Protein AF-A0AAC8T841-F1 (afdb_monomer_lite)

Foldseek 3Di:
DLCLLQLLVLHDPPDDDPVSVCLQAADDPVVCVVVVCLVVCLVPAQDLNRHHHDDVSSVVSVVVVVVVLCQDQNDCHVQNHQVQWQQQDVVRDTDRPNVLLVVPPPDVLSVLLNVQLSVQLSLLCSQPNSVVSSLLSLLSNLLSCVVQQVDLDGDNVNVSCLQRVDPPDDCVVVVLSQNLNVQSVPDNDPCSNNVGDGDDDPGPNPRDDPSCCSNNVVSNVD

Secondary structure (DSSP, 8-state):
-HHHHHHTTT---SS--GGGGGGG----HHHHHH-HHHHHHHTT---TTPPPSSHHHHHHHHHHHHHHHHHHHSTT-SSSSSSSEE---TT---EEHHHHHHHTTTSHHHHHHHHHHHHHHHHHHHHHTTTTHHHHHHHHHHHHHHHHHH-SS--HHHHHHHHH--TTSS-GGGTTS--HHHHHHH-SSHHHHHT---PPP---GGGS-TTTHHHHHHHHH-

Organism: NCBI:txid386891

pLDDT: mean 80.31, std 15.2, range [37.94, 97.62]

InterPro domains:
  IPR057156 Domain of unknown function DUF7834 [PF25202] (2-204)

Structure (mmCIF, N/CA/C/O backbone):
data_AF-A0AAC8T841-F1
#
_entry.id   AF-A0AAC8T841-F1
#
loop_
_atom_site.group_PDB
_atom_site.id
_atom_site.type_symbol
_atom_site.label_atom_id
_atom_site.label_alt_id
_atom_site.label_comp_id
_atom_site.label_asym_id
_atom_site.label_entity_id
_atom_site.label_seq_id
_atom_site.pdbx_PDB_ins_code
_atom_site.Cartn_x
_atom_site.Cartn_y
_atom_site.Cartn_z
_atom_site.occupancy
_atom_site.B_iso_or_equiv
_atom_site.auth_seq_id
_atom_site.auth_comp_id
_atom_site.auth_asym_id
_atom_site.auth_atom_id
_atom_site.pdbx_PDB_model_num
ATOM 1 N N . MET A 1 1 ? 3.942 4.896 -5.739 1.00 84.81 1 MET A N 1
ATOM 2 C CA . MET A 1 1 ? 5.222 4.689 -6.456 1.00 84.81 1 MET A CA 1
ATOM 3 C C . MET A 1 1 ? 6.450 5.171 -5.669 1.00 84.81 1 MET A C 1
ATOM 5 O O . MET A 1 1 ? 7.167 4.314 -5.179 1.00 84.81 1 MET A O 1
ATOM 9 N N . TYR A 1 2 ? 6.692 6.481 -5.467 1.00 91.19 2 TYR A N 1
ATOM 10 C CA . TYR A 1 2 ? 7.909 6.987 -4.777 1.00 91.19 2 TYR A CA 1
ATOM 11 C C . TYR A 1 2 ? 8.203 6.310 -3.423 1.00 91.19 2 TYR A C 1
ATOM 13 O O . TYR A 1 2 ? 9.274 5.741 -3.231 1.00 91.19 2 TYR A O 1
ATOM 21 N N . ARG A 1 3 ? 7.220 6.324 -2.514 1.00 92.44 3 ARG A N 1
ATOM 22 C CA . ARG A 1 3 ? 7.332 5.714 -1.179 1.00 92.44 3 ARG A CA 1
ATOM 23 C C . ARG A 1 3 ? 7.671 4.233 -1.252 1.00 92.44 3 ARG A C 1
ATOM 25 O O . ARG A 1 3 ? 8.647 3.817 -0.658 1.00 92.44 3 ARG A O 1
ATOM 32 N N . HIS A 1 4 ? 6.945 3.473 -2.071 1.00 92.12 4 HIS A N 1
ATOM 33 C CA . HIS A 1 4 ? 7.201 2.048 -2.284 1.00 92.12 4 HIS A CA 1
ATOM 34 C C . HIS A 1 4 ? 8.647 1.764 -2.747 1.00 92.12 4 HIS A C 1
ATOM 36 O O . HIS A 1 4 ? 9.317 0.899 -2.187 1.00 92.12 4 HIS A O 1
ATOM 42 N N . ARG A 1 5 ? 9.167 2.540 -3.713 1.00 89.88 5 ARG A N 1
ATOM 43 C CA . ARG A 1 5 ? 10.552 2.417 -4.211 1.00 89.88 5 ARG A CA 1
ATOM 44 C C . ARG A 1 5 ? 11.608 2.646 -3.129 1.00 89.88 5 ARG A C 1
ATOM 46 O O . ARG A 1 5 ? 12.599 1.922 -3.077 1.00 89.88 5 ARG A O 1
ATOM 53 N N . ARG A 1 6 ? 11.408 3.659 -2.285 1.00 90.38 6 ARG A N 1
ATOM 54 C CA . ARG A 1 6 ? 12.302 3.987 -1.164 1.00 90.38 6 ARG A CA 1
ATOM 55 C C . ARG A 1 6 ? 12.182 2.959 -0.039 1.00 90.38 6 ARG A C 1
ATOM 57 O O . ARG A 1 6 ? 13.195 2.476 0.455 1.00 90.38 6 ARG A O 1
ATOM 64 N N . TRP A 1 7 ? 10.958 2.566 0.303 1.00 89.25 7 TRP A N 1
ATOM 65 C CA . TRP A 1 7 ? 10.676 1.639 1.393 1.00 89.25 7 TRP A CA 1
ATOM 66 C C . TRP A 1 7 ? 11.181 0.219 1.126 1.00 89.25 7 TRP A C 1
ATOM 68 O O . TRP A 1 7 ? 11.721 -0.396 2.040 1.00 89.25 7 TRP A O 1
ATOM 78 N N . LYS A 1 8 ? 11.153 -0.273 -0.125 1.00 84.75 8 LYS A N 1
ATOM 79 C CA . LYS A 1 8 ? 11.843 -1.530 -0.501 1.00 84.75 8 LYS A CA 1
ATOM 80 C C . LYS A 1 8 ? 13.354 -1.502 -0.232 1.00 84.75 8 LYS A C 1
ATOM 82 O O . LYS A 1 8 ? 13.965 -2.558 -0.132 1.00 84.75 8 LYS A O 1
ATOM 87 N N . LYS A 1 9 ? 13.956 -0.312 -0.142 1.00 84.81 9 LYS A N 1
ATOM 88 C CA . LYS A 1 9 ? 15.378 -0.098 0.163 1.00 84.81 9 LYS A CA 1
ATOM 89 C C . LYS A 1 9 ? 15.610 0.350 1.612 1.00 84.81 9 LYS A C 1
ATOM 91 O O . LYS A 1 9 ? 16.715 0.783 1.918 1.00 84.81 9 LYS A O 1
ATOM 96 N N . PHE A 1 10 ? 14.585 0.293 2.470 1.00 85.25 10 PHE A N 1
ATOM 97 C CA . PHE A 1 10 ? 14.622 0.786 3.853 1.00 85.25 10 PHE A CA 1
ATOM 98 C C . PHE A 1 10 ? 15.008 2.273 3.959 1.00 85.25 10 PHE A C 1
ATOM 100 O O . PHE A 1 10 ? 15.751 2.686 4.844 1.00 85.25 10 PHE A O 1
ATOM 107 N N . GLN A 1 11 ? 14.524 3.097 3.024 1.00 87.62 11 GLN A N 1
ATOM 108 C CA . GLN A 1 11 ? 14.819 4.530 2.974 1.00 87.62 11 GLN A CA 1
ATOM 109 C C . GLN A 1 11 ? 13.579 5.376 3.276 1.00 87.62 11 GLN A C 1
ATOM 111 O O . GLN A 1 11 ? 12.503 5.118 2.740 1.00 87.62 11 GLN A O 1
ATOM 116 N N . HIS A 1 12 ? 13.757 6.458 4.037 1.00 90.19 12 HIS A N 1
ATOM 117 C CA . HIS A 1 12 ? 12.692 7.416 4.354 1.00 90.19 12 HIS A CA 1
ATOM 118 C C . HIS A 1 12 ? 12.122 8.125 3.111 1.00 90.19 12 HIS A C 1
ATOM 120 O O . HIS A 1 12 ? 12.853 8.475 2.182 1.00 90.19 12 HIS A O 1
ATOM 126 N N . ALA A 1 13 ? 10.818 8.375 3.082 1.00 91.75 13 ALA A N 1
ATOM 127 C CA . ALA A 1 13 ? 10.073 8.845 1.916 1.00 91.75 13 ALA A CA 1
ATOM 128 C C . ALA A 1 13 ? 8.878 9.746 2.278 1.00 91.75 13 ALA A C 1
ATOM 130 O O . ALA A 1 13 ? 7.857 9.755 1.581 1.00 91.75 13 ALA A O 1
ATOM 131 N N . GLU A 1 14 ? 8.992 10.519 3.362 1.00 90.31 14 GLU A N 1
ATOM 132 C CA . GLU A 1 14 ? 7.956 11.476 3.773 1.00 90.31 14 GLU A CA 1
ATOM 133 C C . GLU A 1 14 ? 7.646 12.486 2.674 1.00 90.31 14 GLU A C 1
ATOM 135 O O . GLU A 1 14 ? 6.496 12.613 2.230 1.00 90.31 14 GLU A O 1
ATOM 140 N N . LYS A 1 15 ? 8.699 13.143 2.189 1.00 89.62 15 LYS A N 1
ATOM 141 C CA . LYS A 1 15 ? 8.637 14.155 1.140 1.00 89.62 15 LYS A CA 1
ATOM 142 C C . LYS A 1 15 ? 9.450 13.706 -0.063 1.00 89.62 15 LYS A C 1
ATOM 144 O O . LYS A 1 15 ? 10.473 13.035 0.073 1.00 89.62 15 LYS A O 1
ATOM 149 N N . PHE A 1 16 ? 8.963 14.078 -1.238 1.00 88.06 16 PHE A N 1
ATOM 150 C CA . PHE A 1 16 ? 9.719 13.981 -2.475 1.00 88.06 16 PHE A CA 1
ATOM 151 C C . PHE A 1 16 ? 10.410 15.325 -2.707 1.00 88.06 16 PHE A C 1
ATOM 153 O O . PHE A 1 16 ? 9.735 16.333 -2.914 1.00 88.06 16 PHE A O 1
ATOM 160 N N . ILE A 1 17 ? 11.738 15.344 -2.613 1.00 88.50 17 ILE A N 1
ATOM 161 C CA . ILE A 1 17 ? 12.581 16.523 -2.852 1.00 88.50 17 ILE A CA 1
ATOM 162 C C . ILE A 1 17 ? 13.502 16.291 -4.056 1.00 88.50 17 ILE A C 1
ATOM 164 O O . ILE A 1 17 ? 13.600 15.175 -4.564 1.00 88.50 17 ILE A O 1
ATOM 168 N N . LYS A 1 18 ? 14.196 17.344 -4.508 1.00 86.25 18 LYS A N 1
ATOM 169 C CA . LYS A 1 18 ? 15.087 17.305 -5.681 1.00 86.25 18 LYS A CA 1
ATOM 170 C C . LYS A 1 18 ? 16.116 16.168 -5.611 1.00 86.25 18 LYS A C 1
ATOM 172 O O . LYS A 1 18 ? 16.312 15.464 -6.596 1.00 86.25 18 LYS A O 1
ATOM 177 N N . ASP A 1 19 ? 16.682 15.910 -4.437 1.00 85.31 19 ASP A N 1
ATOM 178 C CA . ASP A 1 19 ? 17.674 14.841 -4.238 1.00 85.31 19 ASP A CA 1
ATOM 179 C C . ASP A 1 19 ? 17.088 13.431 -4.419 1.00 85.31 19 ASP A C 1
ATOM 181 O O . ASP A 1 19 ? 17.812 12.450 -4.577 1.00 85.31 19 ASP A O 1
ATOM 185 N N . ASN A 1 20 ? 15.760 13.299 -4.413 1.00 85.94 20 ASN A N 1
ATOM 186 C CA . ASN A 1 20 ? 15.080 12.024 -4.603 1.00 85.94 20 ASN A CA 1
ATOM 187 C C . ASN A 1 20 ? 14.750 11.725 -6.065 1.00 85.94 20 ASN A C 1
ATOM 189 O O . ASN A 1 20 ? 14.265 10.622 -6.333 1.00 85.94 20 ASN A O 1
ATOM 193 N N . ILE A 1 21 ? 15.026 12.641 -7.003 1.00 83.69 21 ILE A N 1
ATOM 194 C CA . ILE A 1 21 ? 14.803 12.427 -8.443 1.00 83.69 21 ILE A CA 1
ATOM 195 C C . ILE A 1 21 ? 15.512 11.150 -8.908 1.00 83.69 21 ILE A C 1
ATOM 197 O O . ILE A 1 21 ? 14.926 10.357 -9.641 1.00 83.69 21 ILE A O 1
ATOM 201 N N . ASN A 1 22 ? 16.699 10.866 -8.365 1.00 82.56 22 ASN A N 1
ATOM 202 C CA . ASN A 1 22 ? 17.483 9.669 -8.681 1.00 82.56 22 ASN A CA 1
ATOM 203 C C . ASN A 1 22 ? 16.786 8.347 -8.285 1.00 82.56 22 ASN A C 1
ATOM 205 O O . ASN A 1 22 ? 17.164 7.280 -8.758 1.00 82.56 22 ASN A O 1
ATOM 209 N N . THR A 1 23 ? 15.724 8.387 -7.468 1.00 83.62 23 THR A N 1
ATOM 210 C CA . THR A 1 23 ? 14.851 7.218 -7.205 1.00 83.62 23 THR A CA 1
ATOM 211 C C . THR A 1 23 ? 14.163 6.722 -8.482 1.00 83.62 23 THR A C 1
ATOM 213 O O . THR A 1 23 ? 13.758 5.564 -8.569 1.00 83.62 23 THR A O 1
ATOM 216 N N . PHE A 1 24 ? 14.027 7.617 -9.457 1.00 82.00 24 PHE A N 1
ATOM 217 C CA . PHE A 1 24 ? 13.469 7.409 -10.781 1.00 82.00 24 PHE A CA 1
ATOM 218 C C . PHE A 1 24 ? 14.553 7.688 -11.833 1.00 82.00 24 PHE A C 1
ATOM 220 O O . PHE A 1 24 ? 14.288 8.327 -12.839 1.00 82.00 24 PHE A O 1
ATOM 227 N N . GLN A 1 25 ? 15.805 7.308 -11.598 1.00 79.69 25 GLN A N 1
ATOM 228 C CA . GLN A 1 25 ? 16.779 7.277 -12.687 1.00 79.69 25 GLN A CA 1
ATOM 229 C C . GLN A 1 25 ? 16.841 5.874 -13.269 1.00 79.69 25 GLN A C 1
ATOM 231 O O . GLN A 1 25 ? 16.824 4.881 -12.535 1.00 79.69 25 GLN A O 1
ATOM 236 N N . GLY A 1 26 ? 16.861 5.824 -14.598 1.00 76.56 26 GLY A N 1
ATOM 237 C CA . GLY A 1 26 ? 17.089 4.598 -15.338 1.00 76.56 26 GLY A CA 1
ATOM 238 C C . GLY A 1 26 ? 18.569 4.243 -15.424 1.00 76.56 26 GLY A C 1
ATOM 239 O O . GLY A 1 26 ? 19.416 4.929 -14.853 1.00 76.56 26 GLY A O 1
ATOM 240 N N . LEU A 1 27 ? 18.877 3.169 -16.145 1.00 78.12 27 LEU A N 1
ATOM 241 C CA . LEU A 1 27 ? 20.258 2.767 -16.408 1.00 78.12 27 LEU A CA 1
ATOM 242 C C . LEU A 1 27 ? 20.878 3.591 -17.539 1.00 78.12 27 LEU A C 1
ATOM 244 O O . LEU A 1 27 ? 20.276 3.753 -18.601 1.00 78.12 27 LEU A O 1
ATOM 248 N N . ASN A 1 28 ? 22.122 4.033 -17.373 1.00 77.69 28 ASN A N 1
ATOM 249 C CA . ASN A 1 28 ? 22.871 4.616 -18.485 1.00 77.69 28 ASN A CA 1
ATOM 250 C C . ASN A 1 28 ? 23.290 3.541 -19.517 1.00 77.69 28 ASN A C 1
ATOM 252 O O . ASN A 1 28 ? 23.233 2.340 -19.248 1.00 77.69 28 ASN A O 1
ATOM 256 N N . LYS A 1 29 ? 23.731 3.963 -20.712 1.00 76.94 29 LYS A N 1
ATOM 257 C CA . LYS A 1 29 ? 24.060 3.048 -21.826 1.00 76.94 29 LYS A CA 1
ATOM 258 C C . LYS A 1 29 ? 25.116 1.992 -21.480 1.00 76.94 29 LYS A C 1
ATOM 260 O O . LYS A 1 29 ? 25.068 0.894 -22.029 1.00 76.94 29 LYS A O 1
ATOM 265 N N . ASP A 1 30 ? 26.064 2.308 -20.603 1.00 79.69 30 ASP A N 1
ATOM 266 C CA . ASP A 1 30 ? 27.104 1.362 -20.196 1.00 79.69 30 ASP A CA 1
ATOM 267 C C . ASP A 1 30 ? 26.605 0.405 -19.111 1.00 79.69 30 ASP A C 1
ATOM 269 O O . ASP A 1 30 ? 26.895 -0.789 -19.164 1.00 79.69 30 ASP A O 1
ATOM 273 N N . GLU A 1 31 ? 25.767 0.877 -18.187 1.00 78.81 31 GLU A N 1
ATOM 274 C CA . GLU A 1 31 ? 25.098 0.024 -17.204 1.00 78.81 31 GLU A CA 1
ATOM 275 C C . GLU A 1 31 ? 24.141 -0.966 -17.870 1.00 78.81 31 GLU A C 1
ATOM 277 O O . GLU A 1 31 ? 24.093 -2.126 -17.472 1.00 78.81 31 GLU A O 1
ATOM 282 N N . GLN A 1 32 ? 23.415 -0.553 -18.912 1.00 77.12 32 GLN A N 1
ATOM 283 C CA . GLN A 1 32 ? 22.502 -1.434 -19.649 1.00 77.12 32 GLN A CA 1
ATOM 284 C C . GLN A 1 32 ? 23.208 -2.692 -20.182 1.00 77.12 32 GLN A C 1
ATOM 286 O O . GLN A 1 32 ? 22.630 -3.779 -20.130 1.00 77.12 32 GLN A O 1
ATOM 291 N N . LYS A 1 33 ? 24.480 -2.580 -20.600 1.00 79.44 33 LYS A N 1
ATOM 292 C CA . LYS A 1 33 ? 25.299 -3.723 -21.051 1.00 79.44 33 LYS A CA 1
ATOM 293 C C . LYS A 1 33 ? 25.536 -4.750 -19.941 1.00 79.44 33 LYS A C 1
ATOM 295 O O . LYS A 1 33 ? 25.599 -5.942 -20.220 1.00 79.44 33 LYS A O 1
ATOM 300 N N . ASN A 1 34 ? 25.628 -4.294 -18.692 1.00 81.00 34 ASN A N 1
ATOM 301 C CA . ASN A 1 34 ? 25.837 -5.148 -17.521 1.00 81.00 34 ASN A CA 1
ATOM 302 C C . ASN A 1 34 ? 24.540 -5.813 -17.030 1.00 81.00 34 ASN A C 1
ATOM 304 O O . ASN A 1 34 ? 24.594 -6.756 -16.243 1.00 81.00 34 ASN A O 1
ATOM 308 N N . TYR A 1 35 ? 23.375 -5.354 -17.500 1.00 74.75 35 TYR A N 1
ATOM 309 C CA . TYR A 1 35 ? 22.066 -5.888 -17.120 1.00 74.75 35 TYR A CA 1
ATOM 310 C C . TYR A 1 35 ? 21.234 -6.289 -18.352 1.00 74.75 35 TYR A C 1
ATOM 312 O O . TYR A 1 35 ? 20.111 -5.804 -18.516 1.00 74.75 35 TYR A O 1
ATOM 320 N N . PRO A 1 36 ? 21.724 -7.213 -19.204 1.00 68.19 36 PRO A N 1
ATOM 321 C CA . PRO A 1 36 ? 21.086 -7.538 -20.485 1.00 68.19 36 PRO A CA 1
ATOM 322 C C . PRO A 1 36 ? 19.657 -8.080 -20.321 1.00 68.19 36 PRO A C 1
ATOM 324 O O . PRO A 1 36 ? 18.777 -7.807 -21.132 1.00 68.19 36 PRO A O 1
ATOM 327 N N . ASN A 1 37 ? 19.383 -8.776 -19.214 1.00 70.62 37 ASN A N 1
ATOM 328 C CA . ASN A 1 37 ? 18.052 -9.305 -18.909 1.00 70.62 37 ASN A CA 1
ATOM 329 C C . ASN A 1 37 ? 17.078 -8.248 -18.361 1.00 70.62 37 ASN A C 1
ATOM 331 O O . ASN A 1 37 ? 15.888 -8.534 -18.244 1.00 70.62 37 ASN A O 1
ATOM 335 N N . ARG A 1 38 ? 17.535 -7.032 -18.021 1.00 68.75 38 ARG A N 1
ATOM 336 C CA . ARG A 1 38 ? 16.655 -5.981 -17.482 1.00 68.75 38 ARG A CA 1
ATOM 337 C C . ARG A 1 38 ? 15.743 -5.400 -18.561 1.00 68.75 38 ARG A C 1
ATOM 339 O O . ARG A 1 38 ? 14.580 -5.151 -18.269 1.00 68.75 38 ARG A O 1
ATOM 346 N N . ALA A 1 39 ? 16.225 -5.305 -19.801 1.00 61.38 39 ALA A N 1
ATOM 347 C CA . ALA A 1 39 ? 15.387 -4.962 -20.947 1.00 61.38 39 ALA A CA 1
ATOM 348 C C . ALA A 1 39 ? 14.284 -5.995 -21.192 1.00 61.38 39 ALA A C 1
ATOM 350 O O . ALA A 1 39 ? 13.117 -5.651 -21.359 1.00 61.38 39 ALA A O 1
ATOM 351 N N . LEU A 1 40 ? 14.647 -7.278 -21.116 1.00 57.72 40 LEU A N 1
ATOM 352 C CA . LEU A 1 40 ? 13.699 -8.381 -21.255 1.00 57.72 40 LEU A CA 1
ATOM 353 C C . LEU A 1 40 ? 12.682 -8.425 -20.099 1.00 57.72 40 LEU A C 1
ATOM 355 O O . LEU A 1 40 ? 11.522 -8.773 -20.307 1.00 57.72 40 LEU A O 1
ATOM 359 N N . GLY A 1 41 ? 13.121 -8.075 -18.885 1.00 59.56 41 GLY A N 1
ATOM 360 C CA . GLY A 1 41 ? 12.292 -8.013 -17.684 1.00 59.56 41 GLY A CA 1
ATOM 361 C C . GLY A 1 41 ? 11.254 -6.893 -17.727 1.00 59.56 41 GLY A C 1
ATOM 362 O O . GLY A 1 41 ? 10.097 -7.148 -17.405 1.00 59.56 41 GLY A O 1
ATOM 363 N N . GLN A 1 42 ? 11.629 -5.699 -18.200 1.00 60.88 42 GLN A N 1
ATOM 364 C CA . GLN A 1 42 ? 10.711 -4.561 -18.346 1.00 60.88 42 GLN A CA 1
ATOM 365 C C . GLN A 1 42 ? 9.569 -4.850 -19.333 1.00 60.88 42 GLN A C 1
ATOM 367 O O . GLN A 1 42 ? 8.454 -4.386 -19.130 1.00 60.88 42 GLN A O 1
ATOM 372 N N . ALA A 1 43 ? 9.818 -5.674 -20.354 1.00 52.91 43 ALA A N 1
ATOM 373 C CA . ALA A 1 43 ? 8.801 -6.086 -21.320 1.00 52.91 43 ALA A CA 1
ATOM 374 C C . ALA A 1 43 ? 7.856 -7.200 -20.816 1.00 52.91 43 ALA A C 1
ATOM 376 O O . ALA A 1 43 ? 6.859 -7.488 -21.476 1.00 52.91 43 ALA A O 1
ATOM 377 N N . ARG A 1 44 ? 8.179 -7.883 -19.705 1.00 54.12 44 ARG A N 1
ATOM 378 C CA . ARG A 1 44 ? 7.482 -9.117 -19.277 1.00 54.12 44 ARG A CA 1
ATOM 379 C C . ARG A 1 44 ? 6.920 -9.094 -17.858 1.00 54.12 44 ARG A C 1
ATOM 381 O O . ARG A 1 44 ? 6.035 -9.897 -17.573 1.00 54.12 44 ARG A O 1
ATOM 388 N N . TYR A 1 45 ? 7.417 -8.232 -16.975 1.00 62.66 45 TYR A N 1
ATOM 389 C CA . TYR A 1 45 ? 7.043 -8.225 -15.562 1.00 62.66 45 TYR A CA 1
ATOM 390 C C . TYR A 1 45 ? 6.698 -6.817 -15.094 1.00 62.66 45 TYR A C 1
ATOM 392 O O . TYR A 1 45 ? 7.491 -5.895 -15.261 1.00 62.66 45 TYR A O 1
ATOM 400 N N . ASN A 1 46 ? 5.549 -6.673 -14.440 1.00 67.81 46 ASN A N 1
ATOM 401 C CA . ASN A 1 46 ? 5.204 -5.457 -13.719 1.00 67.81 46 ASN A CA 1
ATOM 402 C C . ASN A 1 46 ? 5.855 -5.519 -12.324 1.00 67.81 46 ASN A C 1
ATOM 404 O O . ASN A 1 46 ? 5.628 -6.463 -11.571 1.00 67.81 46 ASN A O 1
ATOM 408 N N . ASP A 1 47 ? 6.726 -4.555 -12.010 1.00 79.25 47 ASP A N 1
ATOM 409 C CA . ASP A 1 47 ? 7.207 -4.288 -10.645 1.00 79.25 47 ASP A CA 1
ATOM 410 C C . ASP A 1 47 ? 7.190 -2.771 -10.429 1.00 79.25 47 ASP A C 1
ATOM 412 O O . ASP A 1 47 ? 7.930 -2.013 -11.067 1.00 79.25 47 ASP A O 1
ATOM 416 N N . MET A 1 48 ? 6.373 -2.309 -9.488 1.00 84.50 48 MET A N 1
ATOM 417 C CA . MET A 1 48 ? 6.212 -0.893 -9.152 1.00 84.50 48 MET A CA 1
ATOM 418 C C . MET A 1 48 ? 7.517 -0.260 -8.644 1.00 84.50 48 MET A C 1
ATOM 420 O O . MET A 1 48 ? 7.651 0.964 -8.563 1.00 84.50 48 MET A O 1
ATOM 424 N N . ALA A 1 49 ? 8.510 -1.064 -8.272 1.00 82.88 49 ALA A N 1
ATOM 425 C CA . ALA A 1 49 ? 9.835 -0.586 -7.912 1.00 82.88 49 ALA A CA 1
ATOM 426 C C . ALA A 1 49 ? 10.917 -0.840 -8.965 1.00 82.88 49 ALA A C 1
ATOM 428 O O . ALA A 1 49 ? 12.088 -0.576 -8.681 1.00 82.88 49 ALA A O 1
ATOM 429 N N . MET A 1 50 ? 10.556 -1.292 -10.165 1.00 78.75 50 MET A N 1
ATOM 430 C CA . MET A 1 50 ? 11.512 -1.565 -11.234 1.00 78.75 50 MET A CA 1
ATOM 431 C C . MET A 1 50 ? 12.319 -0.316 -11.609 1.00 78.75 50 MET A C 1
ATOM 433 O O . MET A 1 50 ? 11.790 0.801 -11.642 1.00 78.75 50 MET A O 1
ATOM 437 N N . THR A 1 51 ? 13.601 -0.516 -11.908 1.00 75.81 51 THR A N 1
ATOM 438 C CA . THR A 1 51 ? 14.453 0.475 -12.575 1.00 75.81 51 THR A CA 1
ATOM 439 C C . THR A 1 51 ? 14.207 0.399 -14.076 1.00 75.81 51 THR A C 1
ATOM 441 O O . THR A 1 51 ? 14.365 -0.670 -14.658 1.00 75.81 51 THR A O 1
ATOM 444 N N . PHE A 1 52 ? 13.848 1.522 -14.690 1.00 76.50 52 PHE A N 1
ATOM 445 C CA . PHE A 1 52 ? 13.634 1.622 -16.134 1.00 76.50 52 PHE A CA 1
ATOM 446 C C . PHE A 1 52 ? 14.951 1.805 -16.895 1.00 76.50 52 PHE A C 1
ATOM 448 O O . PHE A 1 52 ? 15.995 2.104 -16.315 1.00 76.50 52 PHE A O 1
ATOM 455 N N . ILE A 1 53 ? 14.915 1.588 -18.203 1.00 71.88 53 ILE A N 1
ATOM 456 C CA . ILE A 1 53 ? 16.089 1.699 -19.075 1.00 71.88 53 ILE A CA 1
ATOM 457 C C . ILE A 1 53 ? 16.342 3.152 -19.479 1.00 71.88 53 ILE A C 1
ATOM 459 O O . ILE A 1 53 ? 17.480 3.604 -19.435 1.00 71.88 53 ILE A O 1
ATOM 463 N N . ASP A 1 54 ? 15.293 3.892 -19.833 1.00 74.19 54 ASP A N 1
ATOM 464 C CA . ASP A 1 54 ? 15.380 5.233 -20.408 1.00 74.19 54 ASP A CA 1
ATOM 465 C C . ASP A 1 54 ? 14.182 6.123 -20.017 1.00 74.19 54 ASP A C 1
ATOM 467 O O . ASP A 1 54 ? 13.371 5.779 -19.152 1.00 74.19 54 ASP A O 1
ATOM 471 N N . GLY A 1 55 ? 14.118 7.319 -20.613 1.00 77.94 55 GLY A N 1
ATOM 472 C CA . GLY A 1 55 ? 13.053 8.290 -20.365 1.00 77.94 55 GLY A CA 1
ATOM 473 C C . GLY A 1 55 ? 11.692 7.856 -20.908 1.00 77.94 55 GLY A C 1
ATOM 474 O O . GLY A 1 55 ? 10.688 8.066 -20.231 1.00 77.94 55 GLY A O 1
ATOM 475 N N . ASP A 1 56 ? 11.644 7.210 -22.071 1.00 80.31 56 ASP A N 1
ATOM 476 C CA . ASP A 1 56 ? 10.384 6.740 -22.658 1.00 80.31 56 ASP A CA 1
ATOM 477 C C . ASP A 1 56 ? 9.759 5.654 -21.773 1.00 80.31 56 ASP A C 1
ATOM 479 O O . ASP A 1 56 ? 8.599 5.768 -21.365 1.00 80.31 56 ASP A O 1
ATOM 483 N N . GLY A 1 57 ? 10.573 4.699 -21.313 1.00 79.38 57 GLY A N 1
ATOM 484 C CA . GLY A 1 57 ? 10.155 3.688 -20.349 1.00 79.38 57 GLY A CA 1
ATOM 485 C C . GLY A 1 57 ? 9.684 4.271 -19.011 1.00 79.38 57 GLY A C 1
ATOM 486 O O . GLY A 1 57 ? 8.816 3.685 -18.364 1.00 79.38 57 GLY A O 1
ATOM 487 N N . PHE A 1 58 ? 10.195 5.434 -18.585 1.00 82.50 58 PHE A N 1
ATOM 488 C CA . PHE A 1 58 ? 9.663 6.140 -17.414 1.00 82.50 58 PHE A CA 1
ATOM 489 C C . PHE A 1 58 ? 8.241 6.656 -17.647 1.00 82.50 58 PHE A C 1
ATOM 491 O O . PHE A 1 58 ? 7.384 6.475 -16.778 1.00 82.50 58 PHE A O 1
ATOM 498 N N . PHE A 1 59 ? 7.975 7.303 -18.783 1.00 84.19 59 PHE A N 1
ATOM 499 C CA . PHE A 1 59 ? 6.650 7.856 -19.063 1.00 84.19 59 PHE A CA 1
ATOM 500 C C . PHE A 1 59 ? 5.609 6.760 -19.281 1.00 84.19 59 PHE A C 1
ATOM 502 O O . PHE A 1 59 ? 4.516 6.863 -18.722 1.00 84.19 59 PHE A O 1
ATOM 509 N N . GLU A 1 60 ? 5.963 5.685 -19.988 1.00 84.12 60 GLU A N 1
ATOM 510 C CA . GLU A 1 60 ? 5.116 4.493 -20.119 1.00 84.12 60 GLU A CA 1
ATOM 511 C C . GLU A 1 60 ? 4.797 3.884 -18.751 1.00 84.12 60 GLU A C 1
ATOM 513 O O . GLU A 1 60 ? 3.635 3.636 -18.433 1.00 84.12 60 GLU A O 1
ATOM 518 N N . TYR A 1 61 ? 5.813 3.733 -17.896 1.00 84.75 61 TYR A N 1
ATOM 519 C CA . TYR A 1 61 ? 5.649 3.270 -16.520 1.00 84.75 61 TYR A CA 1
ATOM 520 C C . TYR A 1 61 ? 4.685 4.171 -15.723 1.00 84.75 61 TYR A C 1
ATOM 522 O O . TYR A 1 61 ? 3.776 3.675 -15.053 1.00 84.75 61 TYR A O 1
ATOM 530 N N . ILE A 1 62 ? 4.846 5.499 -15.783 1.00 87.12 62 ILE A N 1
ATOM 531 C CA . ILE A 1 62 ? 3.961 6.437 -15.071 1.00 87.12 62 ILE A CA 1
ATOM 532 C C . ILE A 1 62 ? 2.530 6.345 -15.601 1.00 87.12 62 ILE A C 1
ATOM 534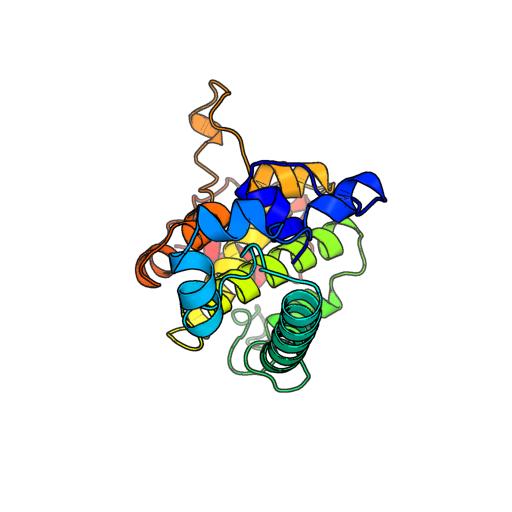 O O . ILE A 1 62 ? 1.592 6.333 -14.800 1.00 87.12 62 ILE A O 1
ATOM 538 N N . PHE A 1 63 ? 2.364 6.271 -16.921 1.00 89.50 63 PHE A N 1
ATOM 539 C CA . PHE A 1 63 ? 1.061 6.140 -17.561 1.00 89.50 63 PHE A CA 1
ATOM 540 C C . PHE A 1 63 ? 0.365 4.842 -17.140 1.00 89.50 63 PHE A C 1
ATOM 542 O O . PHE A 1 63 ? -0.763 4.889 -16.650 1.00 89.50 63 PHE A O 1
ATOM 549 N N . TYR A 1 64 ? 1.071 3.713 -17.212 1.00 89.56 64 TYR A N 1
ATOM 550 C CA . TYR A 1 64 ? 0.562 2.405 -16.808 1.00 89.56 64 TYR A CA 1
ATOM 551 C C . TYR A 1 64 ? 0.046 2.408 -15.362 1.00 89.56 64 TYR A C 1
ATOM 553 O O . TYR A 1 64 ? -1.118 2.093 -15.113 1.00 89.56 64 TYR A O 1
ATOM 561 N N . TYR A 1 65 ? 0.867 2.837 -14.395 1.00 91.62 65 TYR A N 1
ATOM 562 C CA . TYR A 1 65 ? 0.453 2.832 -12.987 1.00 91.62 65 TYR A CA 1
ATOM 563 C C . TYR A 1 65 ? -0.596 3.897 -12.648 1.00 91.62 65 TYR A C 1
ATOM 565 O O . TYR A 1 65 ? -1.258 3.775 -11.616 1.00 91.62 65 TYR A O 1
ATOM 573 N N . ARG A 1 66 ? -0.763 4.930 -13.482 1.00 93.12 66 ARG A N 1
ATOM 574 C CA . ARG A 1 66 ? -1.888 5.864 -13.372 1.00 93.12 66 ARG A CA 1
ATOM 575 C C . ARG A 1 66 ? -3.190 5.192 -13.803 1.00 93.12 66 ARG A C 1
ATOM 577 O O . ARG A 1 66 ? -4.139 5.215 -13.031 1.00 93.12 66 ARG A O 1
ATOM 584 N N . CYS A 1 67 ? -3.214 4.548 -14.970 1.00 93.38 67 CYS A N 1
ATOM 585 C CA . CYS A 1 67 ? -4.383 3.793 -15.427 1.00 93.38 67 CYS A CA 1
ATOM 586 C C . CYS A 1 67 ? -4.763 2.692 -14.432 1.00 93.38 67 CYS A C 1
ATOM 588 O O . CYS A 1 67 ? -5.933 2.555 -14.086 1.00 93.38 67 CYS A O 1
ATOM 590 N N . LEU A 1 68 ? -3.770 1.971 -13.904 1.00 93.75 68 LEU A N 1
ATOM 591 C CA . LEU A 1 68 ? -4.001 0.941 -12.896 1.00 93.75 68 LEU A CA 1
ATOM 592 C C . LEU A 1 68 ? -4.584 1.512 -11.592 1.00 93.75 68 LEU A C 1
ATOM 594 O O . LEU A 1 68 ? -5.435 0.888 -10.962 1.00 93.75 68 LEU A O 1
ATOM 598 N N . TYR A 1 69 ? -4.137 2.698 -11.172 1.00 95.56 69 TYR A N 1
ATOM 599 C CA . TYR A 1 69 ? -4.711 3.369 -10.007 1.00 95.56 69 TYR A CA 1
ATOM 600 C C . TYR A 1 69 ? -6.199 3.675 -10.220 1.00 95.56 69 TYR A C 1
ATOM 602 O O . TYR A 1 69 ? -7.008 3.408 -9.332 1.00 95.56 69 TYR A O 1
ATOM 610 N N . ASP A 1 70 ? -6.567 4.183 -11.397 1.00 95.56 70 ASP A N 1
ATOM 611 C CA . ASP A 1 70 ? -7.960 4.488 -11.734 1.00 95.56 70 ASP A CA 1
ATOM 612 C C . ASP A 1 70 ? -8.812 3.203 -11.818 1.00 95.56 70 ASP A C 1
ATOM 614 O O . ASP A 1 70 ? -9.925 3.164 -11.294 1.00 95.56 70 ASP A O 1
ATOM 618 N N . GLU A 1 71 ? -8.267 2.118 -12.378 1.00 95.56 71 GLU A N 1
ATOM 619 C CA . GLU A 1 71 ? -8.918 0.798 -12.441 1.00 95.56 71 GLU A CA 1
ATOM 620 C C . GLU A 1 71 ? -9.151 0.174 -11.055 1.00 95.56 71 GLU A C 1
ATOM 622 O O . GLU A 1 71 ? -10.133 -0.545 -10.841 1.00 95.56 71 GLU A O 1
ATOM 627 N N . LEU A 1 72 ? -8.253 0.434 -10.104 1.00 97.06 72 LEU A N 1
ATOM 628 C CA . LEU A 1 72 ? -8.358 -0.090 -8.747 1.00 97.06 72 LEU A CA 1
ATOM 629 C C . LEU A 1 72 ? -9.245 0.761 -7.849 1.00 97.06 72 LEU A C 1
ATOM 631 O O . LEU A 1 72 ? -10.006 0.190 -7.071 1.00 97.06 72 LEU A O 1
ATOM 635 N N . PHE A 1 73 ? -9.137 2.088 -7.922 1.00 96.94 73 PHE A N 1
ATOM 636 C CA . PHE A 1 73 ? -9.694 2.997 -6.912 1.00 96.94 73 PHE A CA 1
ATOM 637 C C . PHE A 1 73 ? -10.671 4.044 -7.453 1.00 96.94 73 PHE A C 1
ATOM 639 O O . PHE A 1 73 ? -11.247 4.785 -6.652 1.00 96.94 73 PHE A O 1
ATOM 646 N N . GLY A 1 74 ? -10.899 4.107 -8.769 1.00 94.31 74 GLY A N 1
ATOM 647 C CA . GLY A 1 74 ? -11.941 4.944 -9.374 1.00 94.31 74 GLY A CA 1
ATOM 648 C C . GLY A 1 74 ? -13.347 4.597 -8.869 1.00 94.31 74 GLY A C 1
ATOM 649 O O . GLY A 1 74 ? -13.532 3.670 -8.082 1.00 94.31 74 GLY A O 1
ATOM 650 N N . ASP A 1 75 ? -14.376 5.325 -9.285 1.00 89.25 75 ASP A N 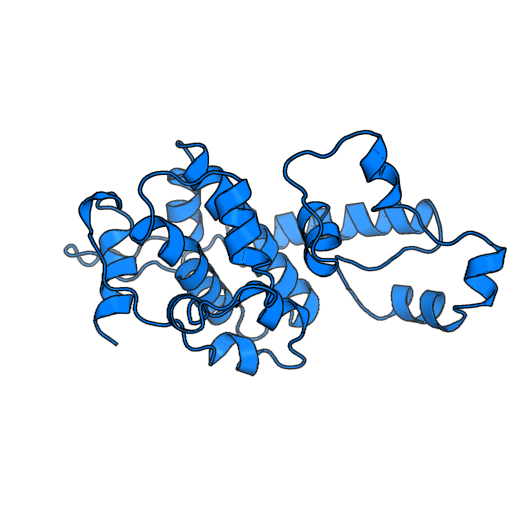1
ATOM 651 C CA . ASP A 1 75 ? -15.744 4.999 -8.866 1.00 89.25 75 ASP A CA 1
ATOM 652 C C . ASP A 1 75 ? -16.223 3.669 -9.466 1.00 89.25 75 ASP A C 1
ATOM 654 O O . ASP A 1 75 ? -16.033 3.411 -10.651 1.00 89.25 75 ASP A O 1
ATOM 658 N N . ASN A 1 76 ? -16.858 2.822 -8.644 1.00 87.12 76 ASN A N 1
ATOM 659 C CA . ASN A 1 76 ? -17.315 1.474 -9.020 1.00 87.12 76 ASN A CA 1
ATOM 660 C C . ASN A 1 76 ? -16.196 0.580 -9.592 1.00 87.12 76 ASN A C 1
ATOM 662 O O . ASN A 1 76 ? -16.423 -0.248 -10.473 1.00 87.12 76 ASN A O 1
ATOM 666 N N . SER A 1 77 ? -14.982 0.761 -9.077 1.00 94.62 77 SER A N 1
ATOM 667 C CA . SER A 1 77 ? -13.772 0.046 -9.483 1.00 94.62 77 SER A CA 1
ATOM 668 C C . SER A 1 77 ? -13.569 -1.258 -8.705 1.00 94.62 77 SER A C 1
ATOM 670 O O . SER A 1 77 ? -14.386 -1.653 -7.868 1.00 94.62 77 SER A O 1
ATOM 672 N N . LYS A 1 78 ? -12.447 -1.945 -8.949 1.00 95.81 78 LYS A N 1
ATOM 673 C CA . LYS A 1 78 ? -12.128 -3.241 -8.323 1.00 95.81 78 LYS A CA 1
ATOM 674 C C . LYS A 1 78 ? -12.025 -3.189 -6.796 1.00 95.81 78 LYS A C 1
ATOM 676 O O . LYS A 1 78 ? -12.334 -4.183 -6.140 1.00 95.81 78 LYS A O 1
ATOM 681 N N . VAL A 1 79 ? -11.610 -2.055 -6.226 1.00 96.31 79 VAL A N 1
ATOM 682 C CA . VAL A 1 79 ? -11.489 -1.865 -4.770 1.00 96.31 79 VAL A CA 1
ATOM 683 C C . VAL A 1 79 ? -12.608 -0.977 -4.226 1.00 96.31 79 VAL A C 1
ATOM 685 O O . VAL A 1 79 ? -13.114 -1.224 -3.130 1.00 96.31 79 VAL A O 1
ATOM 688 N N . ASN A 1 80 ? -13.021 0.044 -4.979 1.00 94.50 80 ASN A N 1
ATOM 689 C CA . ASN A 1 80 ? -14.098 0.957 -4.597 1.00 94.50 80 ASN A CA 1
ATOM 690 C C . ASN A 1 80 ? -15.453 0.466 -5.133 1.00 94.50 80 ASN A C 1
ATOM 692 O O . ASN A 1 80 ? -16.055 1.071 -6.020 1.00 94.50 80 ASN A O 1
ATOM 696 N N . ASN A 1 81 ? -15.928 -0.648 -4.577 1.00 90.75 81 ASN A N 1
ATOM 697 C CA . ASN A 1 81 ? -17.242 -1.221 -4.869 1.00 90.75 81 ASN A CA 1
ATOM 698 C C . ASN A 1 81 ? -17.936 -1.721 -3.593 1.00 90.75 81 ASN A C 1
ATOM 700 O O . ASN A 1 81 ? -17.363 -1.727 -2.503 1.00 90.75 81 ASN A O 1
ATOM 704 N N . SER A 1 82 ? -19.191 -2.139 -3.745 1.00 88.25 82 SER A N 1
ATOM 705 C CA . SER A 1 82 ? -20.049 -2.638 -2.669 1.00 88.25 82 SER A CA 1
ATOM 706 C C . SER A 1 82 ? -19.799 -4.093 -2.268 1.00 88.25 82 SER A C 1
ATOM 708 O O . SER A 1 82 ? -20.436 -4.551 -1.332 1.00 88.25 82 SER A O 1
ATOM 710 N N . ASN A 1 83 ? -18.920 -4.834 -2.948 1.00 87.75 83 ASN A N 1
ATOM 711 C CA . ASN A 1 83 ? -18.624 -6.227 -2.588 1.00 87.75 83 ASN A CA 1
ATOM 712 C C . ASN A 1 83 ? -17.578 -6.293 -1.466 1.00 87.75 83 ASN A C 1
ATOM 714 O O . ASN A 1 83 ? -17.613 -7.182 -0.619 1.00 87.75 83 ASN A O 1
ATOM 718 N N . ILE A 1 84 ? -16.665 -5.317 -1.413 1.00 90.62 84 ILE A N 1
ATOM 719 C CA . ILE A 1 84 ? -15.670 -5.207 -0.345 1.00 90.62 84 ILE A CA 1
ATOM 720 C C . ILE A 1 84 ? -16.231 -4.335 0.780 1.00 90.62 84 ILE A C 1
ATOM 722 O O . ILE A 1 84 ? -16.095 -3.113 0.767 1.00 90.62 84 ILE A O 1
ATOM 726 N N . CYS A 1 85 ? -16.835 -4.967 1.783 1.00 85.81 85 CYS A N 1
ATOM 727 C CA . CYS A 1 85 ? -17.493 -4.272 2.890 1.00 85.81 85 CYS A CA 1
ATOM 728 C C . CYS A 1 85 ? -16.698 -4.293 4.200 1.00 85.81 85 CYS A C 1
ATOM 730 O O . CYS A 1 85 ? -15.952 -5.227 4.508 1.00 85.81 85 CYS A O 1
ATOM 732 N N . MET A 1 86 ? -16.927 -3.277 5.027 1.00 76.56 86 MET A N 1
ATOM 733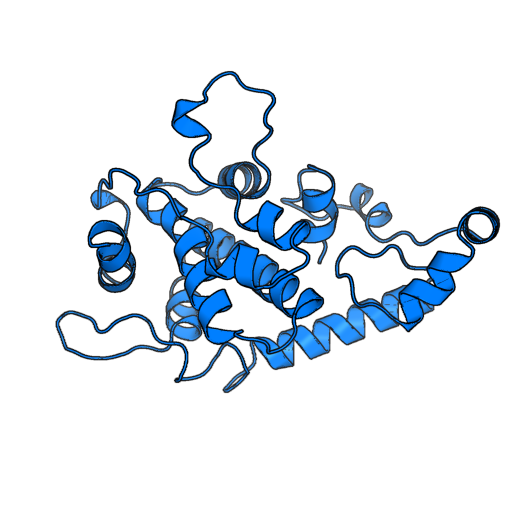 C CA . MET A 1 86 ? -16.705 -3.375 6.469 1.00 76.56 86 MET A CA 1
ATOM 734 C C . MET A 1 86 ? -17.731 -4.361 7.032 1.00 76.56 86 MET A C 1
ATOM 736 O O . MET A 1 86 ? -18.860 -4.420 6.550 1.00 76.56 86 MET A O 1
ATOM 740 N N . SER A 1 87 ? -17.364 -5.145 8.044 1.00 67.69 87 SER A N 1
ATOM 741 C CA . SER A 1 87 ? -18.353 -5.983 8.721 1.00 67.69 87 SER A CA 1
ATOM 742 C C . SER A 1 87 ? -19.512 -5.147 9.251 1.00 67.69 87 SER A C 1
ATOM 744 O O . SER A 1 87 ? -19.252 -4.062 9.773 1.00 67.69 87 SER A O 1
ATOM 746 N N . ALA A 1 88 ? -20.728 -5.695 9.168 1.00 60.62 88 ALA A N 1
ATOM 747 C CA . ALA A 1 88 ? -21.941 -5.082 9.694 1.00 60.62 88 ALA A CA 1
ATOM 748 C C . ALA A 1 88 ? -21.706 -4.441 11.072 1.00 60.62 88 ALA A C 1
ATOM 750 O O . ALA A 1 88 ? -21.114 -5.052 11.971 1.00 60.62 88 ALA A O 1
ATOM 751 N N . ASP A 1 89 ? -22.125 -3.185 11.200 1.00 58.84 89 ASP A N 1
ATOM 752 C CA . ASP A 1 89 ? -22.201 -2.497 12.481 1.00 58.84 89 ASP A CA 1
ATOM 753 C C . ASP A 1 89 ? -23.334 -3.077 13.345 1.00 58.84 89 ASP A C 1
ATOM 755 O O . ASP A 1 89 ? -24.022 -4.023 12.960 1.00 58.84 89 ASP A O 1
ATOM 759 N N . ASN A 1 90 ? -23.524 -2.528 14.548 1.00 55.31 90 ASN A N 1
ATOM 760 C CA . ASN A 1 90 ? -24.600 -2.954 15.452 1.00 55.31 90 ASN A CA 1
ATOM 761 C C . ASN A 1 90 ? -26.007 -2.781 14.835 1.00 55.31 90 ASN A C 1
ATOM 763 O O . ASN A 1 90 ? -26.966 -3.335 15.364 1.00 55.31 90 ASN A O 1
ATOM 767 N N . GLU A 1 91 ? -26.124 -2.022 13.741 1.00 61.22 91 GLU A N 1
ATOM 768 C CA . GLU A 1 91 ? -27.359 -1.756 12.995 1.00 61.22 91 GLU A CA 1
ATOM 769 C C . GLU A 1 91 ? -27.512 -2.681 11.771 1.00 61.22 91 GLU A C 1
ATOM 771 O O . GLU A 1 91 ? -28.466 -2.552 11.008 1.00 61.22 91 GLU A O 1
ATOM 776 N N . GLY A 1 92 ? -26.592 -3.634 11.572 1.00 63.22 92 GLY A N 1
ATOM 777 C CA . GLY A 1 92 ? -26.676 -4.636 10.509 1.00 63.22 92 GLY A CA 1
ATOM 778 C C . GLY A 1 92 ? -26.306 -4.124 9.114 1.00 63.22 92 GLY A C 1
ATOM 779 O O . GLY A 1 92 ? -26.439 -4.874 8.148 1.00 63.22 92 GLY A O 1
ATOM 780 N N . THR A 1 93 ? -25.834 -2.879 8.979 1.00 68.56 93 THR A N 1
ATOM 781 C CA . THR A 1 93 ? -25.599 -2.273 7.662 1.00 68.56 93 THR A CA 1
ATOM 782 C C . THR A 1 93 ? -24.151 -2.470 7.223 1.00 68.56 93 THR A C 1
ATOM 784 O O . THR A 1 93 ? -23.212 -1.969 7.846 1.00 68.56 93 THR A O 1
ATOM 787 N N . GLU A 1 94 ? -23.950 -3.183 6.115 1.00 76.94 94 GLU A N 1
ATOM 788 C CA . GLU A 1 94 ? -22.640 -3.272 5.471 1.00 76.94 94 GLU A CA 1
ATOM 789 C C . GLU A 1 94 ? -22.322 -1.979 4.714 1.00 76.94 94 GLU A C 1
ATOM 791 O O . GLU A 1 94 ? -23.109 -1.492 3.903 1.00 76.94 94 GLU A O 1
ATOM 796 N N . LYS A 1 95 ? -21.145 -1.407 4.987 1.00 84.06 95 LYS A N 1
ATOM 797 C CA . LYS A 1 95 ? -20.664 -0.181 4.338 1.00 84.06 95 LYS A CA 1
ATOM 798 C C . LYS A 1 95 ? -19.469 -0.509 3.441 1.00 84.06 95 LYS A C 1
ATOM 800 O O . LYS A 1 95 ? -18.575 -1.229 3.903 1.00 84.06 95 LYS A O 1
ATOM 805 N N . PRO A 1 96 ? -19.388 0.036 2.210 1.00 90.38 96 PRO A N 1
ATOM 806 C CA . PRO A 1 96 ? -18.235 -0.163 1.337 1.00 90.38 96 PRO A CA 1
ATOM 807 C C . PRO A 1 96 ? -16.940 0.252 2.038 1.00 90.38 96 PRO A C 1
ATOM 809 O O . PRO A 1 96 ? -16.816 1.383 2.525 1.00 90.38 96 PRO A O 1
ATOM 812 N N . LEU A 1 97 ? -15.976 -0.664 2.100 1.00 91.00 97 LEU A N 1
ATOM 813 C CA . LEU A 1 97 ? -14.737 -0.498 2.852 1.00 91.00 97 LEU A CA 1
ATOM 814 C C . LEU A 1 97 ? -13.957 0.706 2.344 1.00 91.00 97 LEU A C 1
ATOM 816 O O . LEU A 1 97 ? -13.660 1.608 3.121 1.00 91.00 97 LEU A O 1
ATOM 820 N N . PHE A 1 98 ? -13.701 0.769 1.039 1.00 93.75 98 PHE A N 1
ATOM 821 C CA . PHE A 1 98 ? -12.917 1.852 0.458 1.00 93.75 98 PHE A CA 1
ATOM 822 C C . PHE A 1 98 ? -13.517 3.235 0.745 1.00 93.75 98 PHE A C 1
ATOM 824 O O . PHE A 1 98 ? -12.827 4.082 1.311 1.00 93.75 98 PHE A O 1
ATOM 831 N N . LYS A 1 99 ? -14.807 3.451 0.434 1.00 91.81 99 LYS A N 1
ATOM 832 C CA . LYS A 1 99 ? -15.478 4.744 0.676 1.00 91.81 99 LYS A CA 1
ATOM 833 C C . LYS A 1 99 ? -15.483 5.121 2.151 1.00 91.81 99 LYS A C 1
ATOM 835 O O . LYS A 1 99 ? -15.295 6.287 2.485 1.00 91.81 99 LYS A O 1
ATOM 840 N N . THR A 1 100 ? -15.650 4.136 3.033 1.00 89.75 100 THR A N 1
ATOM 841 C CA . THR A 1 100 ? -15.586 4.364 4.479 1.00 89.75 100 THR A CA 1
ATOM 842 C C . THR A 1 100 ? -14.196 4.840 4.893 1.00 89.75 100 THR A C 1
ATOM 844 O O . THR A 1 100 ? -14.084 5.830 5.609 1.00 89.75 100 THR A O 1
ATOM 847 N N . LEU A 1 101 ? -13.124 4.194 4.426 1.00 91.19 101 LEU A N 1
ATOM 848 C CA . LEU A 1 101 ? -11.756 4.625 4.733 1.00 91.19 101 LEU A CA 1
ATOM 849 C C . LEU A 1 101 ? -11.447 6.009 4.136 1.00 91.19 101 LEU A C 1
ATOM 851 O O . LEU A 1 101 ? -10.868 6.851 4.820 1.00 91.19 101 LEU A O 1
ATOM 855 N N . GLN A 1 102 ? -11.890 6.262 2.901 1.00 92.62 102 GLN A N 1
ATOM 856 C CA . GLN A 1 102 ? -11.695 7.525 2.186 1.00 92.62 102 GLN A CA 1
ATOM 857 C C . GLN A 1 102 ? -12.380 8.706 2.880 1.00 92.62 102 GLN A C 1
ATOM 859 O O . GLN A 1 102 ? -11.762 9.748 3.074 1.00 92.62 102 GLN A O 1
ATOM 864 N N . ALA A 1 103 ? -13.638 8.546 3.297 1.00 89.69 103 ALA A N 1
ATOM 865 C CA . ALA A 1 103 ? -14.390 9.601 3.979 1.00 89.69 103 ALA A CA 1
ATOM 866 C C . ALA A 1 103 ? -13.741 10.033 5.308 1.00 89.69 103 ALA A C 1
ATOM 868 O O . ALA A 1 103 ? -14.013 11.119 5.815 1.00 89.69 103 ALA A O 1
ATOM 869 N N . ASN A 1 104 ? -12.859 9.199 5.865 1.00 85.62 104 ASN A N 1
ATOM 870 C CA . ASN A 1 104 ? -12.244 9.402 7.169 1.00 85.62 104 ASN A CA 1
ATOM 871 C C . ASN A 1 104 ? -10.795 9.911 7.110 1.00 85.62 104 ASN A C 1
ATOM 873 O O . ASN A 1 104 ? -10.101 9.924 8.124 1.00 85.62 104 ASN A O 1
ATOM 877 N N . THR A 1 105 ? -10.330 10.413 5.964 1.00 88.69 105 THR A N 1
ATOM 878 C CA . THR A 1 105 ? -8.980 10.990 5.825 1.00 88.69 105 THR A CA 1
ATOM 879 C C . THR A 1 105 ? -8.865 12.444 6.294 1.00 88.69 105 THR A C 1
ATOM 881 O O . THR A 1 105 ? -7.875 13.106 5.990 1.00 88.69 105 THR A O 1
ATOM 884 N N . GLY A 1 106 ? -9.858 12.969 7.022 1.00 85.56 106 GLY A N 1
ATOM 885 C CA . GLY A 1 106 ? -9.884 14.370 7.463 1.00 85.56 106 GLY A CA 1
ATOM 886 C C . GLY A 1 106 ? -8.745 14.746 8.420 1.00 85.56 106 GLY A C 1
ATOM 887 O O . GLY A 1 106 ? -8.298 15.891 8.429 1.00 85.56 106 GLY A O 1
ATOM 888 N N . ARG A 1 107 ? -8.222 13.788 9.202 1.00 87.81 107 ARG A N 1
ATOM 889 C CA . ARG A 1 107 ? -7.009 13.996 10.010 1.00 87.81 107 ARG A CA 1
ATOM 890 C C . ARG A 1 107 ? -5.775 13.560 9.232 1.00 87.81 107 ARG A C 1
ATOM 892 O O . ARG A 1 107 ? -5.759 12.497 8.620 1.00 87.81 107 ARG A O 1
ATOM 899 N N . VAL A 1 108 ? -4.682 14.306 9.384 1.00 9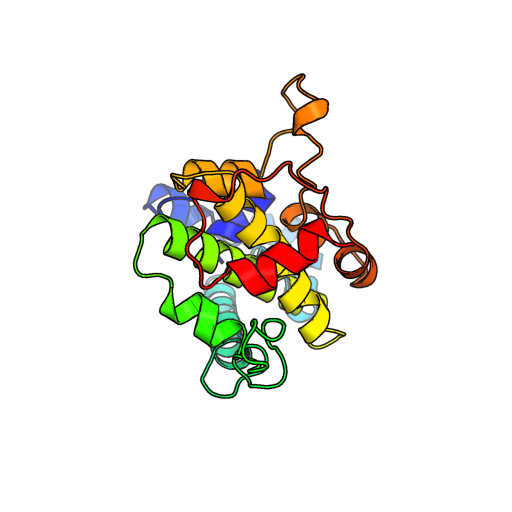1.56 108 VAL A N 1
ATOM 900 C CA . VAL A 1 108 ? -3.406 14.034 8.697 1.00 91.56 108 VAL A CA 1
ATOM 901 C C . VAL A 1 108 ? -2.895 12.604 8.933 1.00 91.56 108 VAL A C 1
ATOM 903 O O . VAL A 1 108 ? -2.460 11.940 8.000 1.00 91.56 108 VAL A O 1
ATOM 906 N N . GLY A 1 109 ? -3.004 12.084 10.160 1.00 91.56 109 GLY A N 1
ATOM 907 C CA . GLY A 1 109 ? -2.620 10.697 10.440 1.00 91.56 109 GLY A CA 1
ATOM 908 C C . GLY A 1 109 ? -3.487 9.663 9.708 1.00 91.56 109 GLY A C 1
ATOM 909 O O . GLY A 1 109 ? -2.976 8.626 9.298 1.00 91.56 109 GLY A O 1
ATOM 910 N N . ASP A 1 110 ? -4.784 9.942 9.519 1.00 91.06 110 ASP A N 1
ATOM 911 C CA . ASP A 1 110 ? -5.705 9.046 8.800 1.00 91.06 110 ASP A CA 1
ATOM 912 C C . ASP A 1 110 ? -5.430 9.088 7.299 1.00 91.06 110 ASP A C 1
ATOM 914 O O . ASP A 1 110 ? -5.411 8.050 6.642 1.00 91.06 110 ASP A O 1
ATOM 918 N N . PHE A 1 111 ? -5.099 10.269 6.773 1.00 94.06 111 PHE A N 1
ATOM 919 C CA . PHE A 1 111 ? -4.581 10.413 5.418 1.00 94.06 111 PHE A CA 1
ATOM 920 C C . PHE A 1 111 ? -3.296 9.593 5.200 1.00 94.06 111 PHE A C 1
ATOM 922 O O . PHE A 1 111 ? -3.146 8.935 4.166 1.00 94.06 111 PHE A O 1
ATOM 929 N N . TYR A 1 112 ? -2.379 9.565 6.174 1.00 95.06 112 TYR A N 1
ATOM 930 C CA . TYR A 1 112 ? -1.162 8.753 6.072 1.00 95.06 112 TYR A CA 1
ATOM 931 C C . TYR A 1 112 ? -1.443 7.245 6.102 1.00 95.06 112 TYR A C 1
ATOM 933 O O . TYR A 1 112 ? -0.860 6.511 5.302 1.00 95.06 112 TYR A O 1
ATOM 941 N N . LEU A 1 113 ? -2.366 6.780 6.951 1.00 94.25 113 LEU A N 1
ATOM 942 C CA . LEU A 1 113 ? -2.831 5.387 6.937 1.00 94.25 113 LEU A CA 1
ATOM 943 C C . LEU A 1 113 ? -3.450 5.015 5.588 1.00 94.25 113 LEU A C 1
ATOM 945 O O . LEU A 1 113 ? -3.087 4.004 4.993 1.00 94.25 113 LEU A O 1
ATOM 949 N N . PHE A 1 114 ? -4.334 5.862 5.065 1.00 95.56 114 PHE A N 1
ATOM 950 C CA . PHE A 1 114 ? -4.986 5.628 3.780 1.00 95.56 114 PHE A CA 1
ATOM 951 C C . PHE A 1 114 ? -3.989 5.624 2.613 1.00 95.56 114 PHE A C 1
ATOM 953 O O . PHE A 1 114 ? -4.126 4.845 1.668 1.00 95.56 114 PHE A O 1
ATOM 960 N N . THR A 1 115 ? -2.932 6.436 2.706 1.00 95.62 115 THR A N 1
ATOM 961 C CA . THR A 1 115 ? -1.804 6.416 1.764 1.00 95.62 115 THR A CA 1
ATOM 962 C C . THR A 1 115 ? -1.046 5.085 1.823 1.00 95.62 115 THR A C 1
ATOM 964 O O . THR A 1 115 ? -0.734 4.516 0.776 1.00 95.62 115 THR A O 1
ATOM 967 N N . LEU A 1 116 ? -0.758 4.565 3.023 1.00 95.75 116 LEU A N 1
ATOM 968 C CA . LEU A 1 116 ? -0.125 3.253 3.199 1.00 95.75 116 LEU A CA 1
ATOM 969 C C . LEU A 1 116 ? -1.007 2.128 2.633 1.00 95.75 116 LEU A C 1
ATOM 971 O O . LEU A 1 116 ? -0.508 1.280 1.894 1.00 95.75 116 LEU A O 1
ATOM 975 N N . PHE A 1 117 ? -2.313 2.166 2.911 1.00 96.94 117 PHE A N 1
ATOM 976 C CA . PHE A 1 117 ? -3.296 1.229 2.365 1.00 96.94 117 PHE A CA 1
ATOM 977 C C . PHE A 1 117 ? -3.261 1.186 0.829 1.00 96.94 117 PHE A C 1
ATOM 979 O O . PHE A 1 117 ? -3.085 0.110 0.260 1.00 96.94 117 PHE A O 1
ATOM 986 N N . HIS A 1 118 ? -3.315 2.341 0.156 1.00 97.12 118 HIS A N 1
ATOM 987 C CA . HIS A 1 118 ? -3.201 2.416 -1.308 1.00 97.12 118 HIS A CA 1
ATOM 988 C C . HIS A 1 118 ? -1.914 1.791 -1.833 1.00 97.12 118 HIS A C 1
ATOM 990 O O . HIS A 1 118 ? -1.939 1.011 -2.783 1.00 97.12 118 HIS A O 1
ATOM 996 N N . ILE A 1 119 ? -0.780 2.135 -1.215 1.00 96.06 119 ILE A N 1
ATOM 997 C CA . ILE A 1 119 ? 0.524 1.611 -1.623 1.00 96.06 119 ILE A CA 1
ATOM 998 C C . ILE A 1 119 ? 0.532 0.086 -1.520 1.00 96.06 119 ILE A C 1
ATOM 1000 O O . ILE A 1 119 ? 0.982 -0.580 -2.451 1.00 96.06 119 ILE A O 1
ATOM 1004 N N . MET A 1 120 ? 0.025 -0.467 -0.419 1.00 96.75 120 MET A N 1
ATOM 1005 C CA . MET A 1 120 ? -0.021 -1.910 -0.197 1.00 96.75 120 MET A CA 1
ATOM 1006 C C . MET A 1 120 ? -0.949 -2.625 -1.180 1.00 96.75 120 MET A C 1
ATOM 1008 O O . MET A 1 120 ? -0.543 -3.641 -1.737 1.00 96.75 120 MET A O 1
ATOM 1012 N N . VAL A 1 121 ? -2.149 -2.092 -1.437 1.00 97.62 121 VAL A N 1
ATOM 1013 C CA . VAL A 1 121 ? -3.093 -2.682 -2.402 1.00 97.62 121 VAL A CA 1
ATOM 1014 C C . VAL A 1 121 ? -2.523 -2.646 -3.818 1.00 97.62 121 VAL A C 1
ATOM 1016 O O . VAL A 1 121 ? -2.530 -3.668 -4.496 1.00 97.62 121 VAL A O 1
ATOM 1019 N N . MET A 1 122 ? -1.942 -1.518 -4.235 1.00 96.50 122 MET A N 1
ATOM 1020 C CA . MET A 1 122 ? -1.261 -1.439 -5.528 1.00 96.50 122 MET A CA 1
ATOM 1021 C C . MET A 1 122 ? -0.093 -2.432 -5.608 1.00 96.50 122 MET A C 1
ATOM 1023 O O . MET A 1 122 ? 0.080 -3.069 -6.634 1.00 96.50 122 MET A O 1
ATOM 1027 N N . THR A 1 123 ? 0.695 -2.594 -4.535 1.00 94.44 123 THR A N 1
ATOM 1028 C CA . THR A 1 123 ? 1.821 -3.552 -4.506 1.00 94.44 123 THR A CA 1
ATOM 1029 C C . THR A 1 123 ? 1.333 -5.000 -4.602 1.00 94.44 123 THR A C 1
ATOM 1031 O O . THR A 1 123 ? 1.967 -5.828 -5.248 1.00 94.44 123 THR A O 1
ATOM 1034 N N . TYR A 1 124 ? 0.212 -5.321 -3.952 1.00 96.00 124 TYR A N 1
ATOM 1035 C CA . TYR A 1 124 ? -0.413 -6.634 -4.066 1.00 96.00 124 TYR A CA 1
ATOM 1036 C C . TYR A 1 124 ? -0.865 -6.901 -5.502 1.00 96.00 124 TYR A C 1
ATOM 1038 O O . TYR A 1 124 ? -0.510 -7.927 -6.079 1.00 96.00 124 TYR A O 1
ATOM 1046 N N . TYR A 1 125 ? -1.623 -5.967 -6.077 1.00 95.75 125 TYR A N 1
ATOM 1047 C CA . TYR A 1 125 ? -2.187 -6.129 -7.411 1.00 95.75 125 TYR A CA 1
ATOM 1048 C C . TYR A 1 125 ? -1.105 -6.202 -8.487 1.00 95.75 125 TYR A C 1
ATOM 1050 O O . TYR A 1 125 ? -1.188 -7.022 -9.391 1.00 95.75 125 TYR A O 1
ATOM 1058 N N . ASP A 1 126 ? -0.052 -5.402 -8.355 1.00 92.69 126 ASP A N 1
ATOM 1059 C CA . ASP A 1 126 ? 1.103 -5.433 -9.249 1.00 92.69 126 ASP A CA 1
ATOM 1060 C C . ASP A 1 126 ? 1.726 -6.836 -9.368 1.00 92.69 126 ASP A C 1
ATOM 1062 O O . ASP A 1 126 ? 2.176 -7.233 -10.439 1.00 92.69 126 ASP A O 1
ATOM 1066 N N . LYS A 1 127 ? 1.676 -7.619 -8.282 1.00 91.31 127 LYS A N 1
ATOM 1067 C CA . LYS A 1 127 ? 2.187 -8.992 -8.235 1.00 91.31 127 LYS A CA 1
ATOM 1068 C C . LYS A 1 127 ? 1.172 -10.066 -8.613 1.00 91.31 127 LYS A C 1
ATOM 1070 O O . LYS A 1 127 ? 1.543 -11.054 -9.240 1.00 91.31 127 LYS A O 1
ATOM 1075 N N . PHE A 1 128 ? -0.071 -9.932 -8.158 1.00 94.00 128 PHE A N 1
ATOM 1076 C CA . PHE A 1 128 ? -1.054 -11.026 -8.176 1.00 94.00 128 PHE A CA 1
ATOM 1077 C C . PHE A 1 128 ? -2.319 -10.710 -8.984 1.00 94.00 128 PHE A C 1
ATOM 1079 O O . PHE A 1 128 ? -3.183 -11.577 -9.131 1.00 94.00 128 PHE A O 1
ATOM 1086 N N . GLY A 1 129 ? -2.439 -9.490 -9.511 1.00 93.81 129 GLY A N 1
ATOM 1087 C CA . GLY A 1 129 ? -3.626 -8.999 -10.203 1.00 93.81 129 GLY A CA 1
ATOM 1088 C C . GLY A 1 129 ? -4.891 -9.160 -9.360 1.00 93.81 129 GLY A C 1
ATOM 1089 O O . GLY A 1 129 ? -4.905 -8.903 -8.154 1.00 93.81 129 GLY A O 1
ATOM 1090 N N . ASP A 1 130 ? -5.954 -9.638 -10.004 1.00 95.06 130 ASP A N 1
ATOM 1091 C CA . ASP A 1 130 ? -7.264 -9.864 -9.386 1.00 95.06 130 ASP A CA 1
ATOM 1092 C C . ASP A 1 130 ? -7.330 -11.085 -8.456 1.00 95.06 130 ASP A C 1
ATOM 1094 O O . ASP A 1 130 ? -8.336 -11.273 -7.761 1.00 95.06 130 ASP A O 1
ATOM 1098 N N . TYR A 1 131 ? -6.302 -11.943 -8.434 1.00 96.12 131 TYR A N 1
ATOM 1099 C CA . TYR A 1 131 ? -6.361 -13.201 -7.694 1.00 96.12 131 TYR A CA 1
ATOM 1100 C C . TYR A 1 131 ? -6.632 -12.939 -6.211 1.00 96.12 131 TYR A C 1
ATOM 1102 O O . TYR A 1 131 ? -5.780 -12.425 -5.500 1.00 96.12 131 TYR A O 1
ATOM 1110 N N . ARG A 1 132 ? -7.835 -13.294 -5.739 1.00 96.06 132 ARG A N 1
ATOM 1111 C CA . ARG A 1 132 ? -8.299 -13.074 -4.354 1.00 96.06 132 ARG A CA 1
ATOM 1112 C C . ARG A 1 132 ? -8.140 -11.626 -3.855 1.00 96.06 132 ARG A C 1
ATOM 1114 O O . ARG A 1 132 ? -8.006 -11.402 -2.648 1.00 96.06 132 ARG A O 1
ATOM 1121 N N . LEU A 1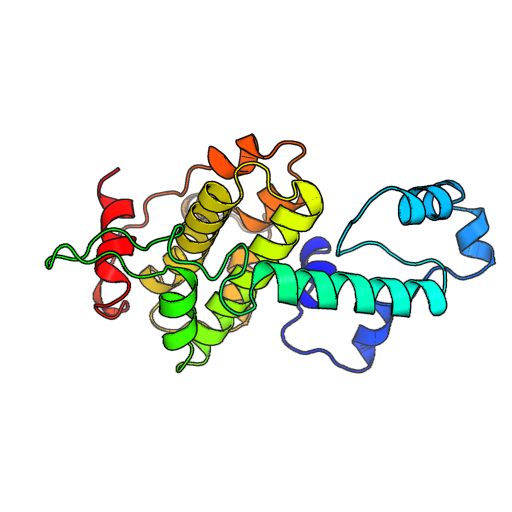 133 ? -8.230 -10.650 -4.762 1.00 96.50 133 LEU A N 1
ATOM 1122 C CA . LEU A 1 133 ? -8.036 -9.229 -4.468 1.00 96.50 133 LEU A CA 1
ATOM 1123 C C . LEU A 1 133 ? -8.903 -8.734 -3.305 1.00 96.50 133 LEU A C 1
ATOM 1125 O O . LEU A 1 133 ? -8.393 -8.072 -2.409 1.00 96.50 133 LEU A O 1
ATOM 1129 N N . GLU A 1 134 ? -10.186 -9.100 -3.258 1.00 94.75 134 GLU A N 1
ATOM 1130 C CA . GLU A 1 134 ? -11.076 -8.696 -2.164 1.00 94.75 134 GLU A CA 1
ATOM 1131 C C . GLU A 1 134 ? -10.542 -9.118 -0.783 1.00 94.75 134 GLU A C 1
ATOM 1133 O O . GLU A 1 134 ? -10.519 -8.322 0.161 1.00 94.75 134 GLU A O 1
ATOM 1138 N N . GLN A 1 135 ? -10.086 -10.367 -0.656 1.00 93.25 135 GLN A N 1
ATOM 1139 C CA . GLN A 1 135 ? -9.567 -10.898 0.606 1.00 93.25 135 GLN A CA 1
ATOM 1140 C C . GLN A 1 135 ? -8.273 -10.178 0.998 1.00 93.25 135 GLN A C 1
ATOM 1142 O O . GLN A 1 135 ? -8.081 -9.834 2.167 1.00 93.25 135 GLN A O 1
ATOM 1147 N N . ALA A 1 136 ? -7.410 -9.904 0.017 1.00 96.25 136 ALA A N 1
ATOM 1148 C CA . ALA A 1 136 ? -6.173 -9.167 0.225 1.00 96.25 136 ALA A CA 1
ATOM 1149 C C . ALA A 1 136 ? -6.434 -7.717 0.644 1.00 96.25 136 ALA A C 1
ATOM 1151 O O . ALA A 1 136 ? -5.846 -7.258 1.619 1.00 96.25 136 ALA A O 1
ATOM 1152 N N . VAL A 1 137 ? -7.360 -7.018 -0.016 1.00 96.31 137 VAL A N 1
ATOM 1153 C CA . VAL A 1 137 ? -7.776 -5.655 0.341 1.00 96.31 137 VAL A CA 1
ATOM 1154 C C . VAL A 1 137 ? -8.270 -5.608 1.782 1.00 96.31 137 VAL A C 1
ATOM 1156 O O . VAL A 1 137 ? -7.807 -4.767 2.555 1.00 96.31 137 VAL A O 1
ATOM 1159 N N . ARG A 1 138 ? -9.163 -6.530 2.170 1.00 92.12 138 ARG A N 1
ATOM 1160 C CA . ARG A 1 138 ? -9.661 -6.614 3.550 1.00 92.12 138 ARG A CA 1
ATOM 1161 C C . ARG A 1 138 ? -8.508 -6.849 4.522 1.00 92.12 138 ARG A C 1
ATOM 1163 O O . ARG A 1 138 ? -8.407 -6.106 5.490 1.00 92.12 138 ARG A O 1
ATOM 1170 N N . LYS A 1 139 ? -7.607 -7.802 4.248 1.00 91.25 139 LYS A N 1
ATOM 1171 C CA . LYS A 1 139 ? -6.434 -8.102 5.092 1.00 91.25 139 LYS A CA 1
ATOM 1172 C C . LYS A 1 139 ? -5.491 -6.903 5.235 1.00 91.25 139 LYS A C 1
ATOM 1174 O O . LYS A 1 139 ? -5.058 -6.596 6.343 1.00 91.25 139 LYS A O 1
ATOM 1179 N N . ILE A 1 140 ? -5.191 -6.218 4.133 1.00 94.88 140 ILE A N 1
ATOM 1180 C CA . ILE A 1 140 ? -4.325 -5.035 4.096 1.00 94.88 140 ILE A CA 1
ATOM 1181 C C . ILE A 1 140 ? -4.957 -3.897 4.892 1.00 94.88 140 ILE A C 1
ATOM 1183 O O . ILE A 1 140 ? -4.296 -3.334 5.762 1.00 94.88 140 ILE A O 1
ATOM 1187 N N . ALA A 1 141 ? -6.234 -3.585 4.643 1.00 92.25 141 ALA A N 1
ATOM 1188 C CA . ALA A 1 141 ? -6.972 -2.605 5.436 1.00 92.25 141 ALA A CA 1
ATOM 1189 C C . ALA A 1 141 ? -6.933 -2.976 6.914 1.00 92.25 141 ALA A C 1
ATOM 1191 O O . ALA A 1 141 ? -6.702 -2.115 7.764 1.00 92.25 141 ALA A O 1
ATOM 1192 N N . GLN A 1 142 ? -7.100 -4.266 7.213 1.00 86.69 142 GLN A N 1
ATOM 1193 C CA . GLN A 1 142 ? -7.117 -4.714 8.585 1.00 86.69 142 GLN A CA 1
ATOM 1194 C C . GLN A 1 142 ? -5.768 -4.432 9.263 1.00 86.69 142 GLN A C 1
ATOM 1196 O O . GLN A 1 142 ? -5.720 -3.754 10.287 1.00 86.69 142 GLN A O 1
ATOM 1201 N N . TRP A 1 143 ? -4.667 -4.840 8.639 1.00 89.31 143 TRP A N 1
ATOM 1202 C CA . TRP A 1 143 ? -3.326 -4.589 9.154 1.00 89.31 143 TRP A CA 1
ATOM 1203 C C . TRP A 1 143 ? -3.010 -3.095 9.300 1.00 89.31 143 TRP A C 1
ATOM 1205 O O . TRP A 1 143 ? -2.625 -2.654 10.377 1.00 89.31 143 TRP A O 1
ATOM 1215 N N . VAL A 1 144 ? -3.242 -2.289 8.260 1.00 91.44 144 VAL A N 1
ATOM 1216 C CA . VAL A 1 144 ? -2.940 -0.847 8.284 1.00 91.44 144 VAL A CA 1
ATOM 1217 C C . VAL A 1 144 ? -3.647 -0.153 9.448 1.00 91.44 144 VAL A C 1
ATOM 1219 O O . VAL A 1 144 ? -3.025 0.599 10.199 1.00 91.44 144 VAL A O 1
ATOM 1222 N N . TYR A 1 145 ? -4.938 -0.427 9.639 1.00 87.75 145 TYR A N 1
ATOM 1223 C CA . TYR A 1 145 ? -5.734 0.258 10.654 1.00 87.75 145 TYR A CA 1
ATOM 1224 C C . TYR A 1 145 ? -5.592 -0.336 12.065 1.00 87.75 145 TYR A C 1
ATOM 1226 O O . TYR A 1 145 ? -6.046 0.300 13.020 1.00 87.75 145 TYR A O 1
ATOM 1234 N N . CYS A 1 146 ? -4.855 -1.442 12.257 1.00 81.38 146 CYS A N 1
ATOM 1235 C CA . CYS A 1 146 ? -4.361 -1.818 13.590 1.00 81.38 146 CYS A CA 1
ATOM 1236 C C . CYS A 1 146 ? -3.536 -0.687 14.215 1.00 81.38 146 CYS A C 1
ATOM 1238 O O . CYS A 1 146 ? -3.640 -0.437 15.414 1.00 81.38 146 CYS A O 1
ATOM 1240 N N . LEU A 1 147 ? -2.757 0.045 13.414 1.00 82.94 147 LEU A N 1
ATOM 1241 C CA . LEU A 1 147 ? -1.932 1.140 13.919 1.00 82.94 147 LEU A CA 1
ATOM 1242 C C . LEU A 1 147 ? -2.773 2.282 14.522 1.00 82.94 147 LEU A C 1
ATOM 1244 O O . LEU A 1 147 ? -2.350 2.903 15.498 1.00 82.94 147 LEU A O 1
ATOM 1248 N N . ARG A 1 148 ? -3.988 2.516 14.003 1.00 83.38 148 ARG A N 1
ATOM 1249 C CA . ARG A 1 148 ? -4.939 3.495 14.558 1.00 83.38 148 ARG A CA 1
ATOM 1250 C C . ARG A 1 148 ? -5.428 3.115 15.951 1.00 83.38 148 ARG A C 1
ATOM 1252 O O . ARG A 1 148 ? -5.581 3.997 16.792 1.00 83.38 148 ARG A O 1
ATOM 1259 N N . LEU A 1 149 ? -5.632 1.824 16.206 1.00 74.69 149 LEU A N 1
ATOM 1260 C CA . LEU A 1 149 ? -5.978 1.326 17.543 1.00 74.69 149 LEU A CA 1
ATOM 1261 C C . LEU A 1 149 ? -4.825 1.501 18.522 1.00 74.69 149 LEU A C 1
ATOM 1263 O O . LEU A 1 149 ? -5.037 1.828 19.683 1.00 74.69 149 LEU A O 1
ATOM 1267 N N . SER A 1 150 ? -3.604 1.270 18.053 1.00 74.19 150 SER A N 1
ATOM 1268 C CA . SER A 1 150 ? -2.426 1.250 18.914 1.00 74.19 150 SER A CA 1
ATOM 1269 C C . SER A 1 150 ? -1.910 2.646 19.261 1.00 74.19 150 SER A C 1
ATOM 1271 O O . SER A 1 150 ? -1.195 2.796 20.249 1.00 74.19 150 SER A O 1
ATOM 1273 N N . GLN A 1 151 ? -2.223 3.672 18.459 1.00 76.50 151 GLN A N 1
ATOM 1274 C CA . GLN A 1 151 ? -1.642 5.006 18.625 1.00 76.50 151 GLN A CA 1
ATOM 1275 C C . GLN A 1 151 ? -2.656 6.140 18.446 1.00 76.50 151 GLN A C 1
ATOM 1277 O O . GLN A 1 151 ? -3.297 6.288 17.408 1.00 76.50 151 GLN A O 1
ATOM 1282 N N . LYS A 1 152 ? -2.719 7.031 19.445 1.00 79.00 152 LYS A N 1
ATOM 1283 C CA . LYS A 1 152 ? -3.541 8.253 19.395 1.00 79.00 152 LYS A CA 1
ATOM 1284 C C . LYS A 1 152 ? -3.068 9.232 18.316 1.00 79.00 152 LYS A C 1
ATOM 1286 O O . LYS A 1 152 ? -3.881 9.838 17.621 1.00 79.00 152 LYS A O 1
ATOM 1291 N N . ARG A 1 153 ? -1.751 9.396 18.171 1.00 84.12 153 ARG A N 1
ATOM 1292 C CA . ARG A 1 153 ? -1.130 10.267 17.168 1.00 84.12 153 ARG A CA 1
ATOM 1293 C C . ARG A 1 153 ? -0.332 9.413 16.197 1.00 84.12 153 ARG A C 1
ATOM 1295 O O . ARG A 1 153 ? 0.536 8.666 16.621 1.00 84.12 153 ARG A O 1
ATOM 1302 N N . ILE A 1 154 ? -0.598 9.587 14.908 1.00 89.06 154 ILE A N 1
ATOM 1303 C CA . ILE A 1 154 ? 0.132 8.919 13.832 1.00 89.06 154 ILE A CA 1
ATOM 1304 C C . ILE A 1 154 ? 0.873 9.996 13.054 1.00 89.06 154 ILE A C 1
ATOM 1306 O O . ILE A 1 154 ? 0.249 10.844 12.413 1.00 89.06 154 ILE A O 1
ATOM 1310 N N . SER A 1 155 ? 2.198 9.997 13.171 1.00 91.69 155 SER A N 1
ATOM 1311 C CA . SER A 1 155 ? 3.075 10.798 12.319 1.00 91.69 155 SER A CA 1
ATOM 1312 C C . SER A 1 155 ? 3.457 9.995 11.075 1.00 91.69 155 SER A C 1
ATOM 1314 O O . SER A 1 155 ? 3.209 8.790 11.000 1.00 91.69 155 SER A O 1
ATOM 1316 N N . PHE A 1 156 ? 4.087 10.642 10.095 1.00 92.31 156 PHE A N 1
ATOM 1317 C CA . PHE A 1 156 ? 4.615 9.905 8.952 1.00 92.31 156 PHE A CA 1
ATOM 1318 C C . PHE A 1 156 ? 5.742 8.951 9.374 1.00 92.31 156 PHE A C 1
ATOM 1320 O O . PHE A 1 156 ? 5.751 7.803 8.949 1.00 92.31 156 PHE A O 1
ATOM 1327 N N . ALA A 1 157 ? 6.612 9.368 10.302 1.00 89.94 157 ALA A N 1
ATOM 1328 C CA . ALA A 1 157 ? 7.634 8.499 10.888 1.00 89.94 157 ALA A CA 1
ATOM 1329 C C . ALA A 1 157 ? 7.035 7.238 11.538 1.00 89.94 157 ALA A C 1
ATOM 1331 O O . ALA A 1 157 ? 7.608 6.160 11.419 1.00 89.94 157 ALA A O 1
ATOM 1332 N N . THR A 1 158 ? 5.852 7.332 12.161 1.00 89.50 158 THR A N 1
ATOM 1333 C CA . THR A 1 158 ? 5.130 6.141 12.634 1.00 89.50 158 THR A CA 1
ATOM 1334 C C . THR A 1 158 ? 4.806 5.190 11.479 1.00 89.50 158 THR A C 1
ATOM 1336 O O . THR A 1 158 ? 5.050 3.994 11.605 1.00 89.50 158 THR A O 1
ATOM 1339 N N . ILE A 1 159 ? 4.261 5.698 10.367 1.00 91.12 159 ILE A N 1
ATOM 1340 C CA . ILE A 1 159 ? 3.936 4.883 9.182 1.00 91.12 159 ILE A CA 1
ATOM 1341 C C . ILE A 1 159 ? 5.185 4.208 8.628 1.00 91.12 159 ILE A C 1
ATOM 1343 O O . ILE A 1 159 ? 5.160 3.019 8.328 1.00 91.12 159 ILE A O 1
ATOM 1347 N N . GLU A 1 160 ? 6.275 4.960 8.513 1.00 89.38 160 GLU A N 1
ATOM 1348 C CA . GLU A 1 160 ? 7.548 4.449 8.018 1.00 89.38 160 GLU A CA 1
ATOM 1349 C C . GLU A 1 160 ? 8.102 3.350 8.906 1.00 89.38 160 GLU A C 1
ATOM 1351 O O . GLU A 1 160 ? 8.418 2.275 8.410 1.00 89.38 160 GLU A O 1
ATOM 1356 N N . ASN A 1 161 ? 8.132 3.579 10.216 1.00 85.12 161 ASN A N 1
ATOM 1357 C CA . ASN A 1 161 ? 8.567 2.571 11.172 1.00 85.12 161 ASN A CA 1
ATOM 1358 C C . ASN A 1 161 ? 7.639 1.354 11.164 1.00 85.12 161 ASN A C 1
ATOM 1360 O O . ASN A 1 161 ? 8.105 0.247 11.382 1.00 85.12 161 ASN A O 1
ATOM 1364 N N . TYR A 1 162 ? 6.344 1.528 10.899 1.00 85.81 162 TYR A N 1
ATOM 1365 C CA . TYR A 1 162 ? 5.400 0.417 10.812 1.00 85.81 162 TYR A CA 1
ATOM 1366 C C . TYR A 1 162 ? 5.584 -0.414 9.534 1.00 85.81 162 TYR A C 1
ATOM 1368 O O . TYR A 1 162 ? 5.528 -1.640 9.577 1.00 85.81 162 TYR A O 1
ATOM 1376 N N . ALA A 1 163 ? 5.842 0.239 8.399 1.00 85.31 163 ALA A N 1
ATOM 1377 C CA . ALA A 1 163 ? 6.052 -0.424 7.114 1.00 85.31 163 ALA A CA 1
ATOM 1378 C C . ALA A 1 163 ? 7.466 -1.013 6.961 1.00 85.31 163 ALA A C 1
ATOM 1380 O O . ALA A 1 163 ? 7.620 -2.053 6.325 1.00 85.31 163 ALA A O 1
ATOM 1381 N N . MET A 1 164 ? 8.487 -0.361 7.525 1.00 80.12 164 MET A N 1
ATOM 1382 C CA . MET A 1 164 ? 9.906 -0.650 7.284 1.00 80.12 164 MET A CA 1
ATOM 1383 C C . MET A 1 164 ? 10.687 -1.099 8.526 1.00 80.12 164 MET A C 1
ATOM 1385 O O . MET A 1 164 ? 11.912 -1.091 8.447 1.00 80.12 164 MET A O 1
ATOM 1389 N N . LYS A 1 165 ? 10.039 -1.418 9.663 1.00 68.50 165 LYS A N 1
ATOM 1390 C CA . LYS A 1 165 ? 10.730 -1.626 10.954 1.00 68.50 165 LYS A CA 1
ATOM 1391 C C . LYS A 1 165 ? 12.016 -2.442 10.787 1.00 68.50 165 LYS A C 1
ATOM 1393 O O . LYS A 1 165 ? 11.978 -3.590 10.352 1.00 68.50 165 LYS A O 1
ATOM 1398 N N . ASP A 1 166 ? 13.128 -1.802 11.131 1.00 52.94 166 ASP A N 1
ATOM 1399 C CA . ASP A 1 166 ? 14.471 -2.364 11.070 1.00 52.94 166 ASP A CA 1
ATOM 1400 C C . ASP A 1 166 ? 14.644 -3.412 12.186 1.00 52.94 166 ASP A C 1
ATOM 1402 O O . ASP A 1 166 ? 14.305 -3.162 13.346 1.00 52.94 166 ASP A O 1
ATOM 1406 N N . PHE A 1 167 ? 15.172 -4.589 11.842 1.00 51.41 167 PHE A N 1
ATOM 1407 C CA . PHE A 1 167 ? 15.450 -5.689 12.777 1.00 51.41 167 PHE A CA 1
ATOM 1408 C C . PHE A 1 167 ? 16.684 -5.429 13.667 1.00 51.41 167 PHE A C 1
ATOM 1410 O O . PHE A 1 167 ? 17.064 -6.279 14.469 1.00 51.41 167 PHE A O 1
ATOM 1417 N N . SER A 1 168 ? 17.305 -4.254 13.554 1.00 44.19 168 SER A N 1
ATOM 1418 C CA . SER A 1 168 ? 18.496 -3.837 14.306 1.00 44.19 168 SER A CA 1
ATOM 1419 C C . SER A 1 168 ? 18.283 -3.627 15.826 1.00 44.19 168 SER A C 1
ATOM 1421 O O . SER A 1 168 ? 19.258 -3.509 16.569 1.00 44.19 168 SER A O 1
ATOM 1423 N N . TYR A 1 169 ? 17.045 -3.624 16.348 1.00 37.94 169 TYR A N 1
ATOM 1424 C CA . TYR A 1 169 ? 16.779 -3.326 17.769 1.00 37.94 169 TYR A CA 1
ATOM 1425 C C . TYR A 1 169 ? 16.215 -4.507 18.581 1.00 37.94 169 TYR A C 1
ATOM 1427 O O . TYR A 1 169 ? 15.249 -5.158 18.193 1.00 37.94 169 TYR A O 1
ATOM 1435 N N . LYS A 1 170 ? 16.824 -4.728 19.756 1.00 41.66 170 LYS A N 1
ATOM 1436 C CA . LYS A 1 170 ? 16.683 -5.841 20.720 1.00 41.66 170 LYS A CA 1
ATOM 1437 C C . LYS A 1 170 ? 15.309 -6.028 21.404 1.00 41.66 170 LYS A C 1
ATOM 1439 O O . LYS A 1 170 ? 15.263 -6.651 22.457 1.00 41.66 170 LYS A O 1
ATOM 1444 N N . ASP A 1 171 ? 14.196 -5.580 20.828 1.00 43.91 171 ASP A N 1
ATOM 1445 C CA . ASP A 1 171 ? 12.870 -5.722 21.458 1.00 43.91 171 ASP A CA 1
ATOM 1446 C C . ASP A 1 171 ? 11.968 -6.688 20.688 1.00 43.91 171 ASP A C 1
ATOM 1448 O O . ASP A 1 171 ? 11.016 -6.312 19.995 1.00 43.91 171 ASP A O 1
ATOM 1452 N N . ILE A 1 172 ? 12.275 -7.976 20.845 1.00 45.25 172 ILE A N 1
ATOM 1453 C CA . ILE A 1 172 ? 11.573 -9.127 20.254 1.00 45.25 172 ILE A CA 1
ATOM 1454 C C . ILE A 1 172 ? 10.065 -9.101 20.591 1.00 45.25 172 ILE A C 1
ATOM 1456 O O . ILE A 1 172 ? 9.242 -9.462 19.756 1.00 45.25 172 ILE A O 1
ATOM 1460 N N . GLU A 1 173 ? 9.670 -8.539 21.735 1.00 44.88 173 GLU A N 1
ATOM 1461 C CA . GLU A 1 173 ? 8.265 -8.487 22.176 1.00 44.88 173 GLU A CA 1
ATOM 1462 C C . GLU A 1 173 ? 7.405 -7.430 21.445 1.00 44.88 173 GLU A C 1
ATOM 1464 O O . GLU A 1 173 ? 6.189 -7.575 21.351 1.00 44.88 173 GLU A O 1
ATOM 1469 N N . GLN A 1 174 ? 8.011 -6.393 20.844 1.00 43.84 174 GLN A N 1
ATOM 1470 C CA . GLN A 1 174 ? 7.331 -5.451 19.926 1.00 43.84 174 GLN A CA 1
ATOM 1471 C C . GLN A 1 174 ? 7.636 -5.737 18.447 1.00 43.84 174 GLN A C 1
ATOM 1473 O O . GLN A 1 174 ? 7.207 -4.995 17.554 1.00 43.84 174 GLN A O 1
ATOM 1478 N N . THR A 1 175 ? 8.419 -6.783 18.182 1.00 45.50 175 THR A N 1
ATOM 1479 C CA . THR A 1 175 ? 8.767 -7.274 16.838 1.00 45.50 175 THR A CA 1
ATOM 1480 C C . THR A 1 175 ? 7.601 -8.057 16.220 1.00 45.50 175 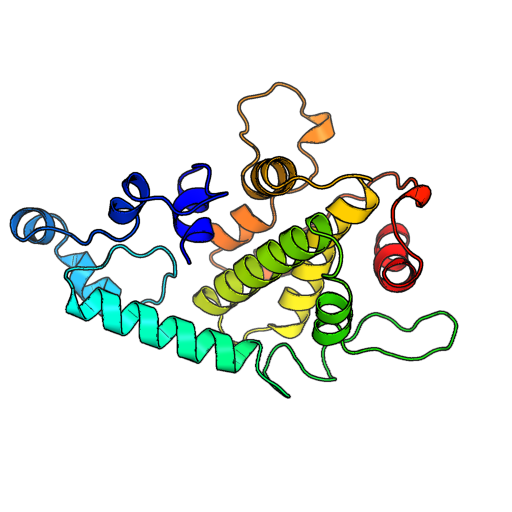THR A C 1
ATOM 1482 O O . THR A 1 175 ? 7.523 -8.226 15.007 1.00 45.50 175 THR A O 1
ATOM 1485 N N . GLU A 1 176 ? 6.615 -8.425 17.042 1.00 47.28 176 GLU A N 1
ATOM 1486 C CA . GLU A 1 176 ? 5.405 -9.155 16.660 1.00 47.28 176 GLU A CA 1
ATOM 1487 C C . GLU A 1 176 ? 4.324 -8.322 15.949 1.00 47.28 176 GLU A C 1
ATOM 1489 O O . GLU A 1 176 ? 3.336 -8.879 15.471 1.00 47.28 176 GLU A O 1
ATOM 1494 N N . LEU A 1 177 ? 4.517 -7.013 15.734 1.00 50.22 177 LEU A N 1
ATOM 1495 C CA . LEU A 1 177 ? 3.735 -6.260 14.737 1.00 50.22 177 LEU A CA 1
ATOM 1496 C C . LEU A 1 177 ? 4.223 -6.583 13.309 1.00 50.22 177 LEU A C 1
ATOM 1498 O O . LEU A 1 177 ? 4.581 -5.705 12.533 1.00 50.22 177 LEU A O 1
ATOM 1502 N N . SER A 1 178 ? 4.244 -7.886 13.019 1.00 57.75 178 SER A N 1
ATOM 1503 C CA . SER A 1 178 ? 4.136 -8.587 11.744 1.00 57.75 178 SER A CA 1
ATOM 1504 C C . SER A 1 178 ? 4.158 -7.648 10.530 1.00 57.75 178 SER A C 1
ATOM 1506 O O . SER A 1 178 ? 3.162 -6.994 10.241 1.00 57.75 178 SER A O 1
ATOM 1508 N N . ILE A 1 179 ? 5.267 -7.592 9.786 1.00 77.94 179 ILE A N 1
ATOM 1509 C CA . ILE A 1 179 ? 5.512 -6.622 8.701 1.00 77.94 179 ILE A CA 1
ATOM 1510 C C . ILE A 1 179 ? 4.799 -7.045 7.399 1.00 77.94 179 ILE A C 1
ATOM 1512 O O . ILE A 1 179 ? 5.429 -7.499 6.436 1.00 77.94 179 ILE A O 1
ATOM 1516 N N . LEU A 1 180 ? 3.467 -6.917 7.343 1.00 88.19 180 LEU A N 1
ATOM 1517 C CA . LEU A 1 180 ? 2.683 -7.339 6.171 1.00 88.19 180 LEU A CA 1
ATOM 1518 C C . LEU A 1 180 ? 3.167 -6.655 4.887 1.00 88.19 180 LEU A C 1
ATOM 1520 O O . LEU A 1 180 ? 3.245 -7.299 3.847 1.00 88.19 180 LEU A O 1
ATOM 1524 N N . TYR A 1 181 ? 3.547 -5.375 4.952 1.00 90.81 181 TYR A N 1
ATOM 1525 C CA . TYR A 1 181 ? 4.090 -4.662 3.791 1.00 90.81 181 TYR A CA 1
ATOM 1526 C C . TYR A 1 181 ? 5.328 -5.356 3.205 1.00 90.81 181 TYR A C 1
ATOM 1528 O O . TYR A 1 181 ? 5.389 -5.597 1.998 1.00 90.81 181 TYR A O 1
ATOM 1536 N N . HIS A 1 182 ? 6.290 -5.729 4.050 1.00 85.75 182 HIS A N 1
ATOM 1537 C CA . HIS A 1 182 ? 7.494 -6.433 3.614 1.00 85.75 182 HIS A CA 1
ATOM 1538 C C . HIS A 1 182 ? 7.165 -7.839 3.099 1.00 85.75 182 HIS A C 1
ATOM 1540 O O . HIS A 1 182 ? 7.696 -8.259 2.073 1.00 85.75 182 HIS A O 1
ATOM 1546 N N . THR A 1 183 ? 6.206 -8.514 3.738 1.00 89.19 183 THR A N 1
ATOM 1547 C CA . THR A 1 183 ? 5.691 -9.808 3.270 1.00 89.19 183 THR A CA 1
ATOM 1548 C C . THR A 1 183 ? 5.122 -9.689 1.859 1.00 89.19 183 THR A C 1
ATOM 1550 O O . THR A 1 183 ? 5.518 -10.453 0.993 1.00 89.19 183 THR A O 1
ATOM 1553 N N . ILE A 1 184 ? 4.287 -8.685 1.567 1.00 91.81 184 ILE A N 1
ATOM 1554 C CA . ILE A 1 184 ? 3.784 -8.438 0.204 1.00 91.81 184 ILE A CA 1
ATOM 1555 C C . ILE A 1 184 ? 4.953 -8.197 -0.767 1.00 91.81 184 ILE A C 1
ATOM 1557 O O . ILE A 1 184 ? 4.976 -8.753 -1.867 1.00 91.81 184 ILE A O 1
ATOM 1561 N N . CYS A 1 185 ? 5.955 -7.411 -0.361 1.00 88.94 185 CYS A N 1
ATOM 1562 C CA . CYS A 1 185 ? 7.122 -7.117 -1.197 1.00 88.94 185 CYS A CA 1
ATOM 1563 C C . CYS A 1 185 ? 7.941 -8.368 -1.559 1.00 88.94 185 CYS A C 1
ATOM 1565 O O . CYS A 1 185 ? 8.457 -8.433 -2.677 1.00 88.94 185 CYS A O 1
ATOM 1567 N N . LEU A 1 186 ? 8.026 -9.369 -0.679 1.00 86.75 186 LEU A N 1
ATOM 1568 C CA . LEU A 1 186 ? 8.822 -10.585 -0.897 1.00 86.75 186 LEU A CA 1
ATOM 1569 C C . LEU A 1 186 ? 8.018 -11.796 -1.386 1.00 86.75 186 LEU A C 1
ATOM 1571 O O . LEU A 1 186 ? 8.581 -12.651 -2.070 1.00 86.75 186 LEU A O 1
ATOM 1575 N N . ALA A 1 187 ? 6.719 -11.838 -1.090 1.00 90.06 187 ALA A N 1
ATOM 1576 C CA . ALA A 1 187 ? 5.850 -12.973 -1.372 1.00 90.06 187 ALA A CA 1
ATOM 1577 C C . ALA A 1 187 ? 5.899 -13.370 -2.847 1.00 90.06 187 ALA A C 1
ATOM 1579 O O . ALA A 1 187 ? 5.830 -12.514 -3.741 1.00 90.06 187 ALA A O 1
ATOM 1580 N N . GLN A 1 188 ? 5.981 -14.675 -3.075 1.00 90.19 188 GLN A N 1
ATOM 1581 C CA . GLN A 1 188 ? 5.874 -15.291 -4.396 1.00 90.19 188 GLN A CA 1
ATOM 1582 C C . GLN A 1 188 ? 4.455 -15.806 -4.639 1.00 90.19 188 GLN A C 1
ATOM 1584 O O . GLN A 1 188 ? 4.051 -16.016 -5.781 1.00 90.19 188 GLN A O 1
ATOM 1589 N N . ARG A 1 189 ? 3.678 -15.995 -3.566 1.00 92.06 189 ARG A N 1
ATOM 1590 C CA . ARG A 1 189 ? 2.296 -16.465 -3.611 1.00 92.06 189 ARG A CA 1
ATOM 1591 C C . ARG A 1 189 ? 1.388 -15.567 -2.786 1.00 92.06 189 ARG A C 1
ATOM 1593 O O . ARG A 1 189 ? 1.698 -15.214 -1.652 1.00 92.06 189 ARG A O 1
ATOM 1600 N N . ALA A 1 190 ? 0.198 -15.301 -3.315 1.00 94.06 190 ALA A N 1
ATOM 1601 C CA . ALA A 1 190 ? -0.834 -14.552 -2.604 1.00 94.06 190 ALA A CA 1
ATOM 1602 C C . ALA A 1 190 ? -1.206 -15.180 -1.245 1.00 94.06 190 ALA A C 1
ATOM 1604 O O . ALA A 1 190 ? -1.515 -14.454 -0.303 1.00 94.06 190 ALA A O 1
ATOM 1605 N N . ASP A 1 191 ? -1.133 -16.509 -1.111 1.00 93.00 191 ASP A N 1
ATOM 1606 C CA . ASP A 1 191 ? -1.456 -17.222 0.133 1.00 93.00 191 ASP A CA 1
ATOM 1607 C C . ASP A 1 191 ? -0.595 -16.776 1.326 1.00 93.00 191 ASP A C 1
ATOM 1609 O O . ASP A 1 191 ? -1.078 -16.778 2.455 1.00 93.00 191 ASP A O 1
ATOM 1613 N N . GLU A 1 192 ? 0.652 -16.352 1.093 1.00 91.94 192 GLU A N 1
ATOM 1614 C CA . GLU A 1 192 ? 1.551 -15.842 2.142 1.00 91.94 192 GLU A CA 1
ATOM 1615 C C . GLU A 1 192 ? 0.984 -14.572 2.801 1.00 91.94 192 GLU A C 1
ATOM 1617 O O . GLU A 1 192 ? 1.173 -14.328 3.991 1.00 91.94 192 GLU A O 1
ATOM 1622 N N . ILE A 1 193 ? 0.231 -13.788 2.029 1.00 93.00 193 ILE A N 1
ATOM 1623 C CA . ILE A 1 193 ? -0.393 -12.527 2.443 1.00 93.00 193 ILE A CA 1
ATOM 1624 C C . ILE A 1 193 ? -1.771 -12.809 3.044 1.00 93.00 193 ILE A C 1
ATOM 1626 O O . ILE A 1 193 ? -2.139 -12.252 4.077 1.00 93.00 193 ILE A O 1
ATOM 1630 N N . LEU A 1 194 ? -2.540 -13.707 2.428 1.00 91.44 194 LEU A N 1
ATOM 1631 C CA . LEU A 1 194 ? -3.889 -14.049 2.884 1.00 91.44 194 LEU A CA 1
ATOM 1632 C C . LEU A 1 194 ? -3.877 -14.811 4.216 1.00 91.44 194 LEU A C 1
ATOM 1634 O O . LEU A 1 194 ? -4.698 -14.538 5.097 1.00 91.44 194 LEU A O 1
ATOM 1638 N N . ASN A 1 195 ? -2.907 -15.708 4.399 1.00 89.44 195 ASN A N 1
ATOM 1639 C CA . ASN A 1 195 ? -2.723 -16.478 5.631 1.00 89.44 195 ASN A CA 1
ATOM 1640 C C . ASN A 1 195 ? -1.877 -15.743 6.671 1.00 89.44 195 ASN A C 1
ATOM 1642 O O . ASN A 1 195 ? -1.649 -16.265 7.765 1.00 89.44 195 ASN A O 1
ATOM 1646 N N . PHE A 1 196 ? -1.435 -14.525 6.354 1.00 86.50 196 PHE A N 1
ATOM 1647 C CA . PHE A 1 196 ? -0.663 -13.712 7.268 1.00 86.50 196 PHE A CA 1
ATOM 1648 C C . PHE A 1 196 ? -1.415 -13.505 8.584 1.00 86.50 196 PHE A C 1
ATOM 1650 O O . PHE A 1 196 ? -2.573 -13.053 8.607 1.00 86.50 196 PHE A O 1
ATOM 1657 N N . ARG A 1 197 ? -0.736 -13.851 9.682 1.00 83.12 197 ARG A N 1
ATOM 1658 C CA . ARG A 1 197 ? -1.252 -13.700 11.039 1.00 83.12 197 ARG A CA 1
ATOM 1659 C C . ARG A 1 197 ? -0.944 -12.296 11.533 1.00 83.12 197 ARG A C 1
ATOM 1661 O O . ARG A 1 197 ? 0.212 -11.884 11.628 1.00 83.12 197 ARG A O 1
ATOM 1668 N N . ILE A 1 198 ? -2.007 -11.569 11.839 1.00 77.75 198 ILE A N 1
ATOM 1669 C CA . ILE A 1 198 ? -1.930 -10.241 12.435 1.00 77.75 198 ILE A CA 1
ATOM 1670 C C . ILE A 1 198 ? -2.042 -10.450 13.937 1.00 77.75 198 ILE A C 1
ATOM 1672 O O . ILE A 1 198 ? -3.054 -10.964 14.412 1.00 77.75 198 ILE A O 1
ATOM 1676 N N . VAL A 1 199 ? -0.977 -10.124 14.666 1.00 68.81 199 VAL A N 1
ATOM 1677 C CA . VAL A 1 199 ? -0.922 -10.336 16.113 1.00 68.81 199 VAL A CA 1
ATOM 1678 C C . VAL A 1 199 ? -1.948 -9.441 16.796 1.00 68.81 199 VAL A C 1
ATOM 1680 O O . VAL A 1 199 ? -2.064 -8.252 16.488 1.00 68.81 199 VAL A O 1
ATOM 1683 N N . LYS A 1 200 ? -2.717 -10.031 17.716 1.00 61.28 200 LYS A N 1
ATOM 1684 C CA . LYS A 1 200 ? -3.698 -9.301 18.518 1.00 61.28 200 LYS A CA 1
ATOM 1685 C C . LYS A 1 200 ? -2.964 -8.299 19.395 1.00 61.28 200 LYS A C 1
ATOM 1687 O O . LYS A 1 200 ? -2.157 -8.679 20.238 1.00 61.28 200 LYS A O 1
ATOM 1692 N N . VAL A 1 201 ? -3.271 -7.021 19.230 1.00 57.97 201 VAL A N 1
ATOM 1693 C CA . VAL A 1 201 ? -2.735 -5.981 20.107 1.00 57.97 201 VAL A CA 1
ATOM 1694 C C . VAL A 1 201 ? -3.697 -5.822 21.285 1.00 57.97 201 VAL A C 1
ATOM 1696 O O . VAL A 1 201 ? -4.909 -5.800 21.093 1.00 57.97 201 VAL A O 1
ATOM 1699 N N . LYS A 1 202 ? -3.195 -5.706 22.522 1.00 54.69 202 LYS A N 1
ATOM 1700 C CA . LYS A 1 202 ? -4.038 -5.266 23.648 1.00 54.69 202 LYS A CA 1
ATOM 1701 C C . LYS A 1 202 ? -4.517 -3.844 23.347 1.00 54.69 202 LYS A C 1
ATOM 1703 O O . LYS A 1 202 ? -3.717 -2.915 23.321 1.00 54.69 202 LYS A O 1
ATOM 1708 N N . HIS A 1 203 ? -5.805 -3.693 23.062 1.00 56.59 203 HIS A N 1
ATOM 1709 C CA . HIS A 1 203 ? -6.362 -2.436 22.571 1.00 56.59 203 HIS A CA 1
ATOM 1710 C C . HIS A 1 203 ? -6.842 -1.546 23.725 1.00 56.59 203 HIS A C 1
ATOM 1712 O O . HIS A 1 203 ? -7.675 -1.967 24.525 1.00 56.59 203 HIS A O 1
ATOM 1718 N N . ASP A 1 204 ? -6.371 -0.296 23.768 1.00 53.59 204 ASP A N 1
ATOM 1719 C CA . ASP A 1 204 ? -7.062 0.788 24.470 1.00 53.59 204 ASP A CA 1
ATOM 1720 C C . ASP A 1 204 ? -7.891 1.551 23.429 1.00 53.59 204 ASP A C 1
ATOM 1722 O O . ASP A 1 204 ? -7.379 2.357 22.655 1.00 53.59 204 ASP A O 1
ATOM 1726 N N . PHE A 1 205 ? -9.189 1.254 23.375 1.00 54.53 205 PHE A N 1
ATOM 1727 C CA . PHE A 1 205 ? -10.124 1.799 22.387 1.00 54.53 205 PHE A CA 1
ATOM 1728 C C . PHE A 1 205 ? -10.353 3.320 22.503 1.00 54.53 205 PHE A C 1
ATOM 1730 O O . PHE A 1 205 ? -11.137 3.874 21.740 1.00 54.53 205 PHE A O 1
ATOM 1737 N N . LYS A 1 206 ? -9.666 4.024 23.412 1.00 53.22 206 LYS A N 1
ATOM 1738 C CA . LYS A 1 206 ? -9.781 5.482 23.590 1.00 53.22 206 LYS A CA 1
ATOM 1739 C C . LYS A 1 206 ? -9.350 6.312 22.375 1.00 53.22 206 LYS A C 1
ATOM 1741 O O . LYS A 1 206 ? -9.707 7.484 22.307 1.00 53.22 206 LYS A O 1
ATOM 1746 N N . SER A 1 207 ? -8.537 5.766 21.466 1.00 54.31 207 SER A N 1
ATOM 1747 C CA . SER A 1 207 ? -7.988 6.492 20.305 1.00 54.31 207 SER A CA 1
ATOM 1748 C C . SER A 1 207 ? -8.752 6.280 18.998 1.00 54.31 207 SER A C 1
ATOM 1750 O O . SER A 1 207 ? -8.603 7.093 18.083 1.00 54.31 207 SER A O 1
ATOM 1752 N N . ALA A 1 208 ? -9.521 5.197 18.879 1.00 54.34 208 ALA A N 1
ATOM 1753 C CA . ALA A 1 208 ? -10.289 4.913 17.678 1.00 54.34 208 ALA A CA 1
ATOM 1754 C C . ALA A 1 208 ? -11.690 5.517 17.805 1.00 54.34 208 ALA A C 1
ATOM 1756 O O . ALA A 1 208 ? -12.407 5.292 18.774 1.00 54.34 208 ALA A O 1
ATOM 1757 N N . ASP A 1 209 ? -12.080 6.302 16.808 1.00 56.50 209 ASP A N 1
ATOM 1758 C CA . ASP A 1 209 ? -13.454 6.776 16.697 1.00 56.50 209 ASP A CA 1
ATOM 1759 C C . ASP A 1 209 ? -14.392 5.607 16.361 1.00 56.50 209 ASP A C 1
ATOM 1761 O O . ASP A 1 209 ? -14.002 4.614 15.735 1.00 56.50 209 ASP A O 1
ATOM 1765 N N . GLY A 1 210 ? -15.663 5.748 16.741 1.00 58.91 210 GLY A N 1
ATOM 1766 C CA . GLY A 1 210 ? -16.684 4.700 16.651 1.00 58.91 210 GLY A CA 1
ATOM 1767 C C . GLY A 1 210 ? -16.911 4.077 15.265 1.00 58.91 210 GLY A C 1
ATOM 1768 O O . GLY A 1 210 ? -17.499 3.005 15.197 1.00 58.91 210 GLY A O 1
ATOM 1769 N N . TYR A 1 211 ? -16.434 4.674 14.168 1.00 63.38 211 TYR A N 1
ATOM 1770 C CA . TYR A 1 211 ? -16.706 4.191 12.806 1.00 63.38 211 TYR A CA 1
ATOM 1771 C C . TYR A 1 211 ? -15.832 3.006 12.369 1.00 63.38 211 TYR A C 1
ATOM 1773 O O . TYR A 1 211 ? -16.304 2.142 11.633 1.00 63.38 211 TYR A O 1
ATOM 1781 N N . LEU A 1 212 ? -14.578 2.915 12.830 1.00 66.31 212 LEU A N 1
ATOM 1782 C CA . LEU A 1 212 ? -13.766 1.716 12.586 1.00 66.31 212 LEU A CA 1
ATOM 1783 C C . LEU A 1 212 ? -14.023 0.646 13.646 1.00 66.31 212 LEU A C 1
ATOM 1785 O O . LEU A 1 212 ? -13.691 -0.510 13.416 1.00 66.31 212 LEU A O 1
ATOM 1789 N N . MET A 1 213 ? -14.623 0.994 14.789 1.00 65.56 213 MET A N 1
ATOM 1790 C CA . MET A 1 213 ? -14.831 0.066 15.903 1.00 65.56 213 MET A CA 1
ATOM 1791 C C . MET A 1 213 ? -15.516 -1.248 15.514 1.00 65.56 213 MET A C 1
ATOM 1793 O O . MET A 1 213 ? -15.040 -2.276 15.979 1.00 65.56 213 MET A O 1
ATOM 1797 N N . PRO A 1 214 ? -16.571 -1.295 14.676 1.00 66.00 214 PRO A N 1
ATOM 1798 C CA . PRO A 1 214 ? -17.179 -2.568 14.284 1.00 66.00 214 PRO A CA 1
ATOM 1799 C C . PRO A 1 214 ? -16.212 -3.470 13.512 1.00 66.00 214 PRO A C 1
ATOM 1801 O O . PRO A 1 214 ? -16.060 -4.648 13.833 1.00 66.00 214 PRO A O 1
ATOM 1804 N N . PHE A 1 215 ? -15.493 -2.891 12.548 1.00 67.81 215 PHE A N 1
ATOM 1805 C CA . PHE A 1 215 ? -14.466 -3.586 11.776 1.00 67.81 215 PHE A CA 1
ATOM 1806 C C . PHE A 1 215 ? -13.307 -4.036 12.666 1.00 67.81 215 PHE A C 1
ATOM 1808 O O . PHE A 1 215 ? -12.895 -5.189 12.608 1.00 67.81 215 PHE A O 1
ATOM 1815 N N . LEU A 1 216 ? -12.832 -3.151 13.542 1.00 63.53 216 LEU A N 1
ATOM 1816 C CA . LEU A 1 216 ? -11.701 -3.361 14.440 1.00 63.53 216 LEU A CA 1
ATOM 1817 C C . LEU A 1 216 ? -12.022 -4.326 15.593 1.00 63.53 216 LEU A C 1
ATOM 1819 O O . LEU A 1 216 ? -11.149 -5.075 16.019 1.00 63.53 216 LEU A O 1
ATOM 1823 N N . LYS A 1 217 ? -13.275 -4.403 16.058 1.00 63.22 217 LYS A N 1
ATOM 1824 C CA . LYS A 1 217 ? -13.711 -5.374 17.078 1.00 63.22 217 LYS A CA 1
ATOM 1825 C C . LYS A 1 217 ? -13.580 -6.817 16.598 1.00 63.22 217 LYS A C 1
ATOM 1827 O O . LYS A 1 217 ? -13.162 -7.661 17.385 1.00 63.22 217 LYS A O 1
ATOM 1832 N N . LYS A 1 218 ? -13.829 -7.103 15.312 1.00 62.25 218 LYS A N 1
ATOM 1833 C CA . LYS A 1 218 ? -13.633 -8.455 14.750 1.00 62.25 218 LYS A CA 1
ATOM 1834 C C . LYS A 1 218 ? -12.187 -8.963 14.844 1.00 62.25 218 LYS A C 1
ATOM 1836 O O . LYS A 1 218 ? -11.977 -10.168 14.781 1.00 62.25 218 LYS A O 1
ATOM 1841 N N . PHE A 1 219 ? -11.202 -8.086 15.038 1.00 56.09 219 PHE A N 1
ATOM 1842 C CA . PHE A 1 219 ? -9.802 -8.475 15.241 1.00 56.09 219 PHE A CA 1
ATOM 1843 C C . PHE A 1 219 ? -9.532 -9.008 16.641 1.00 56.09 219 PHE A C 1
ATOM 1845 O O . PHE A 1 219 ? -8.643 -9.832 16.826 1.00 56.09 219 PHE A O 1
ATOM 1852 N N . ALA A 1 220 ? -10.274 -8.523 17.637 1.00 49.19 220 ALA A N 1
ATOM 1853 C CA . ALA A 1 220 ? -10.131 -8.991 19.007 1.00 49.19 220 ALA A CA 1
ATOM 1854 C C . ALA A 1 220 ? -10.787 -10.374 19.192 1.00 49.19 220 ALA A C 1
ATOM 1856 O O . ALA A 1 220 ? -10.325 -11.175 20.008 1.00 49.19 220 ALA A O 1
ATOM 1857 N N . SER A 1 221 ? -11.835 -10.663 18.411 1.00 46.53 221 SER A N 1
ATOM 1858 C CA . SER A 1 221 ? -12.719 -11.824 18.583 1.00 46.53 221 SER A CA 1
ATOM 1859 C C . SER A 1 221 ? -12.250 -13.141 17.944 1.00 46.53 221 SER A C 1
ATOM 1861 O O . SER A 1 221 ? -12.771 -14.178 18.340 1.00 46.53 221 SER A O 1
ATOM 1863 N N . ASN A 1 222 ? -11.280 -13.130 17.021 1.00 40.94 222 ASN A N 1
ATOM 1864 C CA . ASN A 1 222 ? -10.717 -14.331 16.369 1.00 40.94 222 ASN A CA 1
ATOM 1865 C C . ASN A 1 222 ? -9.243 -14.464 16.696 1.00 40.94 222 ASN A C 1
ATOM 1867 O O . ASN A 1 222 ? -8.848 -15.409 17.409 1.00 40.94 222 ASN A O 1
#

Radius of gyration: 18.53 Å; chains: 1; bounding box: 54×34×47 Å

Sequence (222 aa):
MYRHRRWKKFQHAEKFIKDNINTFQGLNKDEQKNYPNRALGQARYNDMAMTFIDGDGFFEYIFYYRCLYDELFGDNSKVNNSNICMSADNEGTEKPLFKTLQANTGRVGDFYLFTLFHIMVMTYYDKFGDYRLEQAVRKIAQWVYCLRLSQKRISFATIENYAMKDFSYKDIEQTELSILYHTICLAQRADEILNFRIVKVKHDFKSADGYLMPFLKKFASN